Protein AF-A0A0B5FLH5-F1 (afdb_monomer)

Foldseek 3Di:
DDDDDPCPPDDDDAWDWDDDPVWIWIWGPPDPDIDIDTADPVRVVVVVVPDPPCPPDPQWPDWDDPPFKIKTKGWQWFDPAWAWAFEPPDPGTDTATARAHTKIKIWIWGADPQAIQTPWIFMWHFDDGTDDQPTWTFFDFDACTDQGTRDLPPDSDGDNDPDPVRVVCCSVGVDHHYHPDQQGFPVRDGSVVVCVVVVNYDDVVRTHTHPDDSPDDDPPPPD

Secondary structure (DSSP, 8-state):
--PPP--TTS----EEEEE-SS-EEEEE-SSSS-EEEE--HHHHHHHTTS-----PPTTEEEEEE-SS-EEEEEEEPPPSS-EEEEE-SSSSPEEEEE---EEEEEEEEEEETTEEEEEEEEEEEESSSS--TTSPEE---STTEETTEE--TT--PEE--SSHHHHHHIIIIISPB-SS--EETTTTEEHHHHHHHHTT---GGGSPEE---TTSPP-----

Radius of gyration: 23.83 Å; Cα contacts (8 Å, |Δi|>4): 401; chains: 1; bounding box: 65×51×63 Å

Nearest PDB structures (foldseek):
  6wxe-assembly1_1  TM=3.965E-01  e=4.551E-01  Simian rotavirus A strain RRV
  4r99-assembly1_D  TM=3.431E-01  e=5.996E+00  Metabacillus fastidiosus
  4r99-assembly1_B  TM=2.912E-01  e=5.683E+00  Metabacillus fastidiosus
  4r99-assembly1_A  TM=2.915E-01  e=8.277E+00  Metabacillus fastidiosus
  2jmm-assembly1_A  TM=2.372E-01  e=6.327E+00  Escherichia coli

Sequence (223 aa):
MQTQPESSLYQRHLYSIDIYDEDTVLTDYTEEAHKRYLVEKDQLMKFFRSNICFKPEKGLIQVETDGIKSIYIYDLAPQTRTIMVLARNAKEPQAFEVEVPGLIVKASISESNQGFTVHSLNLACYAGRKWTDKKPLYELALPNISDTSLCLGSGASDIEARTAREAIEFAIFETPFNTHNNICGKANLSFQAFHQKHQGRFPFSQLNRVDWNPLEKEARDFY

Structure (mmCIF, N/CA/C/O backbone):
data_AF-A0A0B5FLH5-F1
#
_entry.id   AF-A0A0B5FLH5-F1
#
loop_
_atom_site.group_PDB
_atom_site.id
_atom_site.type_symbol
_atom_site.label_atom_id
_atom_site.label_alt_id
_atom_site.label_comp_id
_atom_site.label_asym_id
_atom_site.label_entity_id
_atom_site.label_seq_id
_atom_site.pdbx_PDB_ins_code
_atom_site.Cartn_x
_atom_site.Cartn_y
_atom_site.Cartn_z
_atom_site.occupancy
_atom_site.B_iso_or_equiv
_atom_site.auth_seq_id
_atom_site.auth_comp_id
_atom_site.auth_asym_id
_atom_site.auth_atom_id
_atom_site.pdbx_PDB_model_num
ATOM 1 N N . MET A 1 1 ? 47.725 -26.935 -26.476 1.00 39.09 1 MET A N 1
ATOM 2 C CA . MET A 1 1 ? 46.515 -26.736 -25.651 1.00 39.09 1 MET A CA 1
ATOM 3 C C . MET A 1 1 ? 46.764 -25.534 -24.763 1.00 39.09 1 MET A C 1
ATOM 5 O O . MET A 1 1 ? 47.531 -25.644 -23.819 1.00 39.09 1 MET A O 1
ATOM 9 N N . GLN A 1 2 ? 46.228 -24.374 -25.135 1.00 36.16 2 GLN A N 1
ATOM 10 C CA . GLN A 1 2 ? 46.260 -23.182 -24.292 1.00 36.16 2 GLN A CA 1
ATOM 11 C C . GLN A 1 2 ? 44.963 -23.162 -23.489 1.00 36.16 2 GLN A C 1
ATOM 13 O O . GLN A 1 2 ? 43.877 -23.067 -24.053 1.00 36.16 2 GLN A O 1
ATOM 18 N N . THR A 1 3 ? 45.087 -23.326 -22.178 1.00 42.31 3 THR A N 1
ATOM 19 C CA . THR A 1 3 ? 44.025 -23.047 -21.214 1.00 42.31 3 THR A CA 1
ATOM 20 C C . THR A 1 3 ? 43.669 -21.567 -21.309 1.00 42.31 3 THR A C 1
ATOM 22 O O . THR A 1 3 ? 44.522 -20.715 -21.055 1.00 42.31 3 THR A O 1
ATOM 25 N N . GLN A 1 4 ? 42.433 -21.264 -21.712 1.00 37.66 4 GLN A N 1
ATOM 26 C CA . GLN A 1 4 ? 41.893 -19.911 -21.623 1.00 37.66 4 GLN A CA 1
ATOM 27 C C . GLN A 1 4 ? 41.884 -19.473 -20.152 1.00 37.66 4 GLN A C 1
ATOM 29 O O . GLN A 1 4 ? 41.476 -20.263 -19.297 1.00 37.66 4 GLN A O 1
ATOM 34 N N . PRO A 1 5 ? 42.317 -18.246 -19.832 1.00 42.59 5 PRO A N 1
ATOM 35 C CA . PRO A 1 5 ? 42.119 -17.712 -18.499 1.00 42.59 5 PRO A CA 1
ATOM 36 C C . PRO A 1 5 ? 40.629 -17.399 -18.318 1.00 42.59 5 PRO A C 1
ATOM 38 O O . PRO A 1 5 ? 40.048 -16.636 -19.091 1.00 42.59 5 PRO A O 1
ATOM 41 N N . GLU A 1 6 ? 40.012 -17.974 -17.287 1.00 54.31 6 GLU A N 1
ATOM 42 C CA . GLU A 1 6 ? 38.753 -17.473 -16.737 1.00 54.31 6 GLU A CA 1
ATOM 43 C C . GLU A 1 6 ? 38.985 -16.035 -16.249 1.00 54.31 6 GLU A C 1
ATOM 45 O O . GLU A 1 6 ? 39.555 -15.813 -15.182 1.00 54.31 6 GLU A O 1
ATOM 50 N N . SER A 1 7 ? 38.591 -15.034 -17.041 1.00 47.00 7 SER A N 1
ATOM 51 C CA . SER A 1 7 ? 38.605 -13.633 -16.615 1.00 47.00 7 SER A CA 1
ATOM 52 C C . SER A 1 7 ? 37.182 -13.083 -16.545 1.00 47.00 7 SER A C 1
ATOM 54 O O . SER A 1 7 ? 36.687 -12.370 -17.412 1.00 47.00 7 SER A O 1
ATOM 56 N N . SER A 1 8 ? 36.521 -13.355 -15.424 1.00 46.62 8 SER A N 1
ATOM 57 C CA . SER A 1 8 ? 35.299 -12.668 -14.983 1.00 46.62 8 SER A CA 1
ATOM 58 C C . SER A 1 8 ? 35.536 -11.193 -14.580 1.00 46.62 8 SER A C 1
ATOM 60 O O . SER A 1 8 ? 34.746 -10.619 -13.837 1.00 46.62 8 SER A O 1
ATOM 62 N N . LEU A 1 9 ? 36.620 -10.567 -15.063 1.00 48.78 9 LEU A N 1
ATOM 63 C CA . LEU A 1 9 ? 37.095 -9.232 -14.669 1.00 48.78 9 LEU A CA 1
ATOM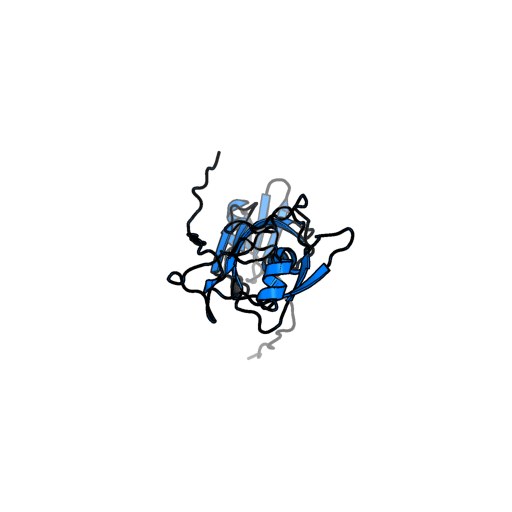 64 C C . LEU A 1 9 ? 37.050 -8.184 -15.796 1.00 48.78 9 LEU A C 1
ATOM 66 O O . LEU A 1 9 ? 37.402 -7.033 -15.553 1.00 48.78 9 LEU A O 1
ATOM 70 N N . TYR A 1 10 ? 36.604 -8.536 -17.006 1.00 57.88 10 TYR A N 1
ATOM 71 C CA . TYR A 1 10 ? 36.456 -7.577 -18.107 1.00 57.88 10 TYR A CA 1
ATOM 72 C C . TYR A 1 10 ? 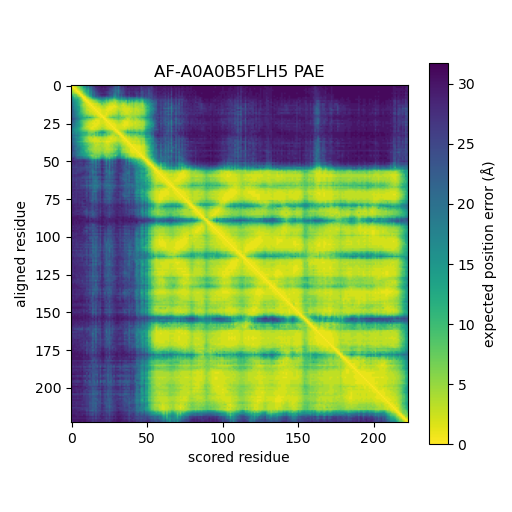34.991 -7.416 -18.511 1.00 57.88 10 TYR A C 1
ATOM 74 O O . TYR A 1 10 ? 34.299 -8.390 -18.810 1.00 57.88 10 TYR A O 1
ATOM 82 N N . GLN A 1 11 ? 34.525 -6.167 -18.547 1.00 52.50 11 GLN A N 1
ATOM 83 C CA . GLN A 1 11 ? 33.214 -5.820 -19.083 1.00 52.50 11 GLN A CA 1
ATOM 84 C C . GLN A 1 11 ? 33.204 -6.119 -20.586 1.00 52.50 11 GLN A C 1
ATOM 86 O O . GLN A 1 11 ? 33.910 -5.480 -21.365 1.00 52.50 11 GLN A O 1
ATOM 91 N N . ARG A 1 12 ? 32.419 -7.118 -20.997 1.00 63.00 12 ARG A N 1
ATOM 92 C CA . ARG A 1 12 ? 32.207 -7.427 -22.412 1.00 63.00 12 ARG A CA 1
ATOM 93 C C . ARG A 1 12 ? 31.124 -6.511 -22.970 1.00 63.00 12 ARG A C 1
ATOM 95 O O . ARG A 1 12 ? 29.997 -6.518 -22.481 1.00 63.00 12 ARG A O 1
ATOM 102 N N . HIS A 1 13 ? 31.470 -5.731 -23.989 1.00 71.38 13 HIS A N 1
ATOM 103 C CA . HIS A 1 13 ? 30.494 -5.010 -24.799 1.00 71.38 13 HIS A CA 1
ATOM 104 C C . HIS A 1 13 ? 29.780 -6.044 -25.672 1.00 71.38 13 HIS A C 1
ATOM 106 O O . HIS A 1 13 ? 30.420 -6.684 -26.498 1.00 71.38 13 HIS A O 1
ATOM 112 N N . LEU A 1 14 ? 28.487 -6.264 -25.427 1.00 77.38 14 LEU A N 1
ATOM 113 C CA . LEU A 1 14 ? 27.709 -7.284 -26.138 1.00 77.38 14 LEU A CA 1
ATOM 114 C C . LEU A 1 14 ? 26.905 -6.686 -27.293 1.00 77.38 14 LEU A C 1
ATOM 116 O O . LEU A 1 14 ? 26.872 -7.271 -28.368 1.00 77.38 14 LEU A O 1
ATOM 120 N N . TYR A 1 15 ? 26.316 -5.504 -27.092 1.00 77.00 15 TYR A N 1
ATOM 121 C CA . TYR A 1 15 ? 25.501 -4.828 -28.099 1.00 77.00 15 TYR A CA 1
ATOM 122 C C . TYR A 1 15 ? 25.661 -3.309 -28.018 1.00 77.00 15 TYR A C 1
ATOM 124 O O . TYR A 1 15 ? 25.748 -2.783 -26.906 1.00 77.00 15 TYR A O 1
ATOM 132 N N . SER A 1 16 ? 25.610 -2.618 -29.160 1.00 80.50 16 SER A N 1
ATOM 133 C CA . SER A 1 16 ? 25.404 -1.163 -29.230 1.00 80.50 16 SER A CA 1
ATOM 134 C C . SER A 1 16 ? 24.105 -0.849 -29.957 1.00 80.50 16 SER A C 1
ATOM 136 O O . SER A 1 16 ? 23.680 -1.588 -30.846 1.00 80.50 16 SER A O 1
ATOM 138 N N . ILE A 1 17 ? 23.478 0.257 -29.569 1.00 79.81 17 ILE A N 1
ATOM 139 C CA . ILE A 1 17 ? 22.323 0.817 -30.262 1.00 79.81 17 ILE A CA 1
ATOM 140 C C . ILE A 1 17 ? 22.723 2.220 -30.697 1.00 79.81 17 ILE A C 1
ATOM 142 O O . ILE A 1 17 ? 22.897 3.101 -29.855 1.00 79.81 17 ILE A O 1
ATOM 146 N N . ASP A 1 18 ? 22.876 2.405 -32.002 1.00 79.19 18 ASP A N 1
ATOM 147 C CA . ASP A 1 18 ? 23.177 3.696 -32.607 1.00 79.19 18 ASP A CA 1
ATOM 148 C C . ASP A 1 18 ? 21.870 4.290 -33.145 1.00 79.19 18 ASP A C 1
ATOM 150 O O . ASP A 1 18 ? 21.159 3.642 -33.918 1.00 79.19 18 ASP A O 1
ATOM 154 N N . ILE A 1 19 ? 21.534 5.508 -32.716 1.00 75.88 19 ILE A N 1
ATOM 155 C CA . ILE A 1 19 ? 20.325 6.222 -33.143 1.00 75.88 19 ILE A CA 1
ATOM 156 C C . ILE A 1 19 ? 20.758 7.364 -34.060 1.00 75.88 19 ILE A C 1
ATOM 158 O O . ILE A 1 19 ? 21.469 8.272 -33.629 1.00 75.88 19 ILE A O 1
ATOM 162 N N . TYR A 1 20 ? 20.333 7.299 -35.315 1.00 79.12 20 TYR A N 1
ATOM 163 C CA . TYR A 1 20 ? 20.494 8.345 -36.319 1.00 79.12 20 TYR A CA 1
ATOM 164 C C . TYR A 1 20 ? 19.146 9.033 -36.556 1.00 79.12 20 TYR A C 1
ATOM 166 O O . TYR A 1 20 ? 18.109 8.544 -36.108 1.00 79.12 20 TYR A O 1
ATOM 174 N N . ASP A 1 21 ? 19.152 10.157 -37.273 1.00 69.81 21 ASP A N 1
ATOM 175 C CA . ASP A 1 21 ? 17.939 10.955 -37.497 1.00 69.81 21 ASP A CA 1
ATOM 176 C C . ASP A 1 21 ? 16.801 10.160 -38.168 1.00 69.81 21 ASP A C 1
ATOM 178 O O . ASP A 1 21 ? 15.630 10.414 -37.887 1.00 69.81 21 ASP A O 1
ATOM 182 N N . GLU A 1 22 ? 17.132 9.176 -39.012 1.00 76.12 22 GLU A N 1
ATOM 183 C CA . GLU A 1 22 ? 16.153 8.386 -39.775 1.00 76.12 22 GLU A CA 1
ATOM 184 C C . GLU A 1 22 ? 16.119 6.896 -39.390 1.00 76.12 22 GLU A C 1
ATOM 186 O O . GLU A 1 22 ? 15.134 6.219 -39.671 1.00 76.12 22 GLU A O 1
ATOM 191 N N . ASP A 1 23 ? 17.141 6.393 -38.689 1.00 76.88 23 ASP A N 1
ATOM 192 C CA . ASP A 1 23 ? 17.366 4.958 -38.497 1.00 76.88 23 ASP A CA 1
ATOM 193 C C . ASP A 1 23 ? 17.844 4.617 -37.080 1.00 76.88 23 ASP A C 1
ATOM 195 O O . ASP A 1 23 ? 18.590 5.363 -36.446 1.00 76.88 23 ASP A O 1
ATOM 199 N N . THR A 1 24 ? 17.479 3.429 -36.593 1.00 77.75 24 THR A N 1
ATOM 200 C CA . THR A 1 24 ? 18.076 2.829 -35.390 1.00 77.75 24 THR A CA 1
ATOM 201 C C . THR A 1 24 ? 18.795 1.540 -35.760 1.00 77.75 24 THR A C 1
ATOM 203 O O . THR A 1 24 ? 18.205 0.635 -36.351 1.00 77.75 24 THR A O 1
ATOM 206 N N . VAL A 1 25 ? 20.074 1.440 -35.401 1.00 80.25 25 VAL A N 1
ATOM 207 C CA . VAL A 1 25 ? 20.927 0.299 -35.745 1.00 80.25 25 VAL A CA 1
ATOM 208 C C . VAL A 1 25 ? 21.355 -0.435 -34.479 1.00 80.25 25 VAL A C 1
ATOM 210 O O . VAL A 1 25 ? 21.991 0.147 -33.604 1.00 80.25 25 VAL A O 1
ATOM 213 N N . LEU A 1 26 ? 21.042 -1.730 -34.396 1.00 79.38 26 LEU A N 1
ATOM 214 C CA . LEU A 1 26 ? 21.556 -2.630 -33.361 1.00 79.38 26 LEU A CA 1
ATOM 215 C C . LEU A 1 26 ? 22.801 -3.341 -33.896 1.00 79.38 26 LEU A C 1
ATOM 217 O O . LEU A 1 26 ? 22.727 -4.036 -34.912 1.00 79.38 26 LEU A O 1
ATOM 221 N N . THR A 1 27 ? 23.927 -3.201 -33.203 1.00 81.50 27 THR A N 1
ATOM 222 C CA . THR A 1 27 ? 25.162 -3.931 -33.513 1.00 81.50 27 THR A CA 1
ATOM 223 C C . THR A 1 27 ? 25.395 -5.020 -32.470 1.00 81.50 27 THR A C 1
ATOM 225 O O . THR A 1 27 ? 25.358 -4.742 -31.275 1.00 81.50 27 THR A O 1
ATOM 228 N N . ASP A 1 28 ? 25.639 -6.250 -32.917 1.00 79.56 28 ASP A N 1
ATOM 229 C CA . ASP A 1 28 ? 25.947 -7.419 -32.086 1.00 79.56 28 ASP A CA 1
ATOM 2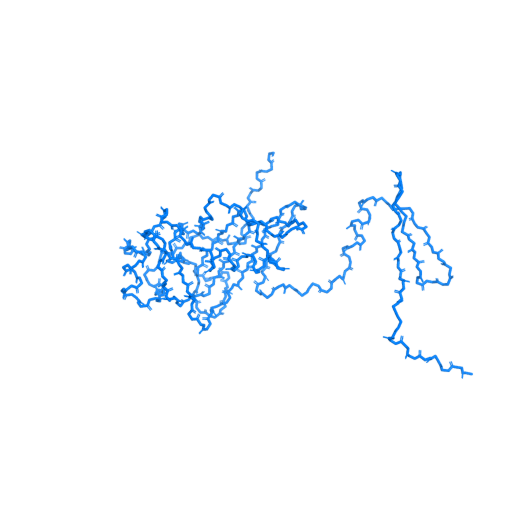30 C C . ASP A 1 28 ? 27.454 -7.723 -32.124 1.00 79.56 28 ASP A C 1
ATOM 232 O O . ASP A 1 28 ? 28.024 -7.960 -33.194 1.00 79.56 28 ASP A O 1
ATOM 236 N N . TYR A 1 29 ? 28.087 -7.708 -30.947 1.00 81.06 29 TYR A N 1
ATOM 237 C CA . TYR A 1 29 ? 29.521 -7.935 -30.735 1.00 81.06 29 TYR A CA 1
ATOM 238 C C . TYR A 1 29 ? 29.839 -9.325 -30.164 1.00 81.06 29 TYR A C 1
ATOM 240 O O . TYR A 1 29 ? 30.978 -9.587 -29.774 1.00 81.06 29 TYR A O 1
ATOM 248 N N . THR A 1 30 ? 28.851 -10.217 -30.065 1.00 75.12 30 THR A N 1
ATOM 249 C CA . THR A 1 30 ? 29.027 -11.545 -29.456 1.00 75.12 30 THR A CA 1
ATOM 250 C C . THR A 1 30 ? 29.817 -12.524 -30.333 1.00 75.12 30 THR A C 1
ATOM 252 O O . THR A 1 30 ? 30.408 -13.467 -29.804 1.00 75.12 30 THR A O 1
ATOM 255 N N . GLU A 1 31 ? 29.893 -12.274 -31.644 1.00 75.00 31 GLU A N 1
ATOM 256 C CA . GLU A 1 31 ? 30.682 -13.034 -32.623 1.00 75.00 31 GLU A CA 1
ATOM 257 C C . GLU A 1 31 ? 31.901 -12.228 -33.132 1.00 75.00 31 GLU A C 1
ATOM 259 O O . GLU A 1 31 ? 31.909 -10.996 -33.089 1.00 75.00 31 GLU A O 1
ATOM 264 N N . GLU A 1 32 ? 32.935 -12.912 -33.652 1.00 63.94 32 GLU A N 1
ATOM 265 C CA . GLU A 1 32 ? 34.157 -12.274 -34.196 1.00 63.94 32 GLU A CA 1
ATOM 266 C C . GLU A 1 32 ? 33.874 -11.336 -35.385 1.00 63.94 32 GLU A C 1
ATOM 268 O O . GLU A 1 32 ? 34.611 -10.377 -35.610 1.00 63.94 32 GLU A O 1
ATOM 273 N N . ALA A 1 33 ? 32.791 -11.589 -36.126 1.00 66.31 33 ALA A N 1
ATOM 274 C CA . ALA A 1 33 ? 32.286 -10.711 -37.171 1.00 66.31 33 ALA A CA 1
ATOM 275 C C . ALA A 1 33 ? 31.012 -10.014 -36.680 1.00 66.31 33 ALA A C 1
ATOM 277 O O . ALA A 1 33 ? 29.967 -10.645 -36.520 1.00 66.31 33 ALA A O 1
ATOM 278 N N . HIS A 1 34 ? 31.101 -8.706 -36.445 1.00 78.25 34 HIS A N 1
ATOM 279 C CA . HIS A 1 34 ? 29.980 -7.925 -35.928 1.00 78.25 34 HIS A CA 1
ATOM 280 C C . HIS A 1 34 ? 28.825 -7.877 -36.930 1.00 78.25 34 HIS A C 1
ATOM 282 O O . HIS A 1 34 ? 29.021 -7.576 -38.112 1.00 78.25 34 HIS A O 1
ATOM 288 N N . LYS A 1 35 ? 27.607 -8.137 -36.450 1.00 78.44 35 LYS A N 1
ATOM 289 C CA . LYS A 1 35 ? 26.380 -8.066 -37.257 1.00 78.44 35 LYS A CA 1
ATOM 290 C C . LYS A 1 35 ? 25.650 -6.767 -36.947 1.00 78.44 35 LYS A C 1
ATOM 292 O O . LYS A 1 35 ? 25.549 -6.386 -35.785 1.00 78.44 35 LYS A O 1
ATOM 297 N N . ARG A 1 36 ? 25.143 -6.091 -37.981 1.00 79.31 36 ARG A N 1
ATOM 298 C CA . ARG A 1 36 ? 24.348 -4.862 -37.846 1.00 79.31 36 ARG A CA 1
ATOM 299 C C . ARG A 1 36 ? 22.945 -5.109 -38.375 1.00 79.31 36 ARG A C 1
ATOM 301 O O . ARG A 1 36 ? 22.787 -5.612 -39.486 1.00 79.31 36 ARG A O 1
ATOM 308 N N . TYR A 1 37 ? 21.953 -4.740 -37.581 1.00 79.56 37 TYR A N 1
ATOM 309 C CA . TYR A 1 37 ? 20.541 -4.868 -37.907 1.00 79.56 37 TYR A CA 1
ATOM 310 C C . TYR A 1 37 ? 19.919 -3.477 -37.928 1.00 79.56 37 TYR A C 1
ATOM 312 O O . TYR A 1 37 ? 20.120 -2.707 -36.990 1.00 79.56 37 TYR A O 1
ATOM 320 N N . LEU A 1 38 ? 19.162 -3.162 -38.979 1.00 80.62 38 LEU A N 1
ATOM 321 C CA . LEU A 1 38 ? 18.247 -2.027 -38.949 1.00 80.62 38 LEU A CA 1
ATOM 322 C C . LEU A 1 38 ? 17.016 -2.454 -38.152 1.00 80.62 38 LEU A C 1
ATOM 324 O O . LEU A 1 38 ? 16.425 -3.494 -38.449 1.00 80.62 38 LEU A O 1
ATOM 328 N N . VAL A 1 39 ? 16.677 -1.699 -37.114 1.00 75.56 39 VAL A N 1
ATOM 329 C CA . VAL A 1 39 ? 15.646 -2.083 -36.152 1.00 75.56 39 VAL A CA 1
ATOM 330 C C . VAL A 1 39 ? 14.608 -0.980 -36.072 1.00 75.56 39 VAL A C 1
ATOM 332 O O . VAL A 1 39 ? 14.923 0.169 -35.773 1.00 75.56 39 VAL A O 1
ATOM 335 N N . GLU A 1 40 ? 13.346 -1.333 -36.299 1.00 76.00 40 GLU A N 1
ATOM 336 C CA . GLU A 1 40 ? 12.245 -0.404 -36.060 1.00 76.00 40 GLU A CA 1
ATOM 337 C C . GLU A 1 40 ? 12.070 -0.154 -34.556 1.00 76.00 40 GLU A C 1
ATOM 339 O O . GLU A 1 40 ? 12.310 -1.035 -33.723 1.00 76.00 40 GLU A O 1
ATOM 344 N N . LYS A 1 41 ? 11.559 1.025 -34.190 1.00 63.94 41 LYS A N 1
ATOM 345 C CA . LYS A 1 41 ? 11.289 1.403 -32.791 1.00 63.94 41 LYS A CA 1
ATOM 346 C C . LYS A 1 41 ? 10.531 0.313 -32.018 1.00 63.94 41 LYS A C 1
ATOM 348 O O . LYS A 1 41 ? 10.905 -0.032 -30.897 1.00 63.94 41 LYS A O 1
ATOM 353 N N . ASP A 1 42 ? 9.514 -0.287 -32.631 1.00 61.03 42 ASP A N 1
ATOM 354 C CA . ASP A 1 42 ? 8.691 -1.328 -32.004 1.00 61.03 42 ASP A CA 1
ATOM 355 C C . ASP A 1 42 ? 9.443 -2.648 -31.786 1.00 61.03 42 ASP A C 1
ATOM 357 O O . ASP A 1 42 ? 9.135 -3.402 -30.860 1.00 61.03 42 ASP A O 1
ATOM 361 N N . GLN A 1 43 ? 10.439 -2.943 -32.620 1.00 64.88 43 GLN A N 1
ATOM 362 C CA . GLN A 1 43 ? 11.297 -4.118 -32.485 1.00 64.88 43 GLN A CA 1
ATOM 363 C C . GLN A 1 43 ? 12.350 -3.910 -31.391 1.00 64.88 43 GLN A C 1
ATOM 365 O O . GLN A 1 43 ? 12.587 -4.822 -30.598 1.00 64.88 43 GLN A O 1
ATOM 370 N N . LEU A 1 44 ? 12.896 -2.697 -31.266 1.00 66.69 44 LEU A N 1
ATOM 371 C CA . LEU A 1 44 ? 13.791 -2.328 -30.168 1.00 66.69 44 LEU A CA 1
ATOM 372 C C . LEU A 1 44 ? 13.075 -2.438 -28.813 1.00 66.69 44 LEU A C 1
ATOM 374 O O . LEU A 1 44 ? 13.582 -3.049 -27.872 1.00 66.69 44 LEU A O 1
ATOM 378 N N . MET A 1 45 ? 11.840 -1.935 -28.743 1.00 60.81 45 MET A N 1
ATOM 379 C CA . MET A 1 45 ? 10.991 -2.057 -27.555 1.00 60.81 45 MET A CA 1
ATOM 380 C C . MET A 1 45 ? 10.647 -3.511 -27.211 1.00 60.81 45 MET A C 1
ATOM 382 O O . MET A 1 45 ? 10.355 -3.804 -26.053 1.00 60.81 45 MET A O 1
ATOM 386 N N . LYS A 1 46 ? 10.680 -4.433 -28.184 1.00 58.69 46 LYS A N 1
ATOM 387 C CA . LYS A 1 46 ? 10.548 -5.882 -27.953 1.00 58.69 46 LYS A CA 1
ATOM 388 C C . LYS A 1 46 ? 11.863 -6.523 -27.495 1.00 58.69 46 LYS A C 1
ATOM 390 O O . LYS A 1 46 ? 11.808 -7.442 -26.685 1.00 58.69 46 LYS A O 1
ATOM 395 N N . PHE A 1 47 ? 13.021 -6.036 -27.944 1.00 56.12 47 PHE A N 1
ATOM 396 C CA . PHE A 1 47 ? 14.344 -6.543 -27.548 1.00 56.12 47 PHE A CA 1
ATOM 397 C C . PHE A 1 47 ? 14.630 -6.338 -26.051 1.00 56.12 47 PHE A C 1
ATOM 399 O O . PHE A 1 47 ? 15.043 -7.267 -25.362 1.00 56.12 47 PHE A O 1
ATOM 406 N N . PHE A 1 48 ? 14.292 -5.172 -25.494 1.00 53.94 48 PHE A N 1
ATOM 407 C CA . PHE A 1 48 ? 14.406 -4.924 -24.047 1.00 53.94 48 PHE A CA 1
ATOM 408 C C . PHE A 1 48 ? 13.438 -5.752 -23.180 1.00 53.94 48 PHE A C 1
ATOM 410 O O . PHE A 1 48 ? 13.519 -5.709 -21.953 1.00 53.94 48 PHE A O 1
ATOM 417 N N . ARG A 1 49 ? 12.525 -6.526 -23.783 1.00 49.53 49 ARG A N 1
ATOM 418 C CA . ARG A 1 49 ? 11.556 -7.357 -23.052 1.00 49.53 49 ARG A CA 1
ATOM 419 C C . ARG A 1 49 ? 12.055 -8.776 -22.735 1.00 49.53 49 ARG A C 1
ATOM 421 O O . ARG A 1 49 ? 11.294 -9.528 -22.131 1.00 49.53 49 ARG A O 1
ATOM 428 N N . SER A 1 50 ? 13.290 -9.174 -23.073 1.00 37.12 50 SER A N 1
ATOM 429 C CA . SER A 1 50 ? 13.797 -10.533 -22.781 1.00 37.12 50 SER A CA 1
ATOM 430 C C . SER A 1 50 ? 14.725 -10.627 -21.553 1.00 37.12 50 SER A C 1
ATOM 432 O O . SER A 1 50 ? 15.863 -10.168 -21.583 1.00 37.12 50 SER A O 1
ATOM 434 N N . ASN A 1 51 ? 14.225 -11.298 -20.503 1.00 36.50 51 ASN A N 1
ATOM 435 C CA . ASN A 1 51 ? 14.901 -11.859 -19.316 1.00 36.50 51 ASN A CA 1
ATOM 436 C C . ASN A 1 51 ? 15.835 -10.950 -18.495 1.00 36.50 51 ASN A C 1
ATOM 438 O O . ASN A 1 51 ? 16.917 -11.351 -18.064 1.00 36.50 51 ASN A O 1
ATOM 442 N N . ILE A 1 52 ? 15.329 -9.779 -18.117 1.00 37.84 52 ILE A N 1
ATOM 443 C CA . ILE A 1 52 ? 15.655 -9.215 -16.803 1.00 37.84 52 ILE A CA 1
ATOM 444 C C . ILE A 1 52 ? 15.084 -10.192 -15.770 1.00 37.84 52 ILE A C 1
ATOM 446 O O . ILE A 1 52 ? 13.905 -10.541 -15.834 1.00 37.84 52 ILE A O 1
ATOM 450 N N . CYS A 1 53 ? 15.907 -10.670 -14.836 1.00 32.31 53 CYS A N 1
ATOM 451 C CA . CYS A 1 53 ? 15.427 -11.463 -13.709 1.00 32.31 53 CYS A CA 1
ATOM 452 C C . CYS A 1 53 ? 14.576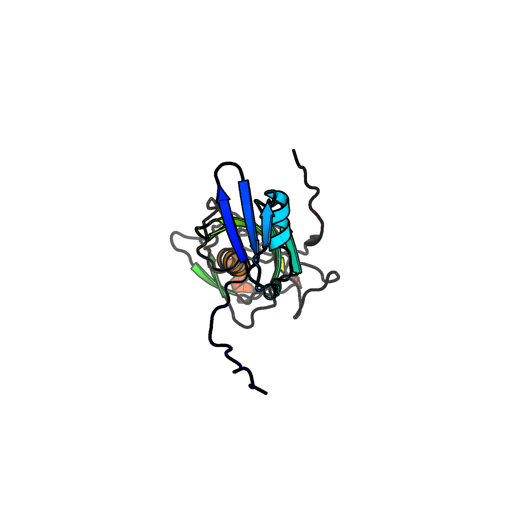 -10.531 -12.835 1.00 32.31 53 CYS A C 1
ATOM 454 O O . CYS A 1 53 ? 15.088 -9.870 -11.932 1.00 32.31 53 CYS A O 1
ATOM 456 N N . PHE A 1 54 ? 13.292 -10.409 -13.179 1.00 41.81 54 PHE A N 1
ATOM 457 C CA . PHE A 1 54 ? 12.293 -9.674 -12.426 1.00 41.81 54 PHE A CA 1
ATOM 458 C C . PHE A 1 54 ? 12.201 -10.393 -11.085 1.00 41.81 54 PHE A C 1
ATOM 460 O O . PHE A 1 54 ? 11.538 -11.419 -10.958 1.00 41.81 54 PHE A O 1
ATOM 467 N N . LYS A 1 55 ? 12.952 -9.926 -10.088 1.00 47.56 55 LYS A N 1
ATOM 468 C CA . LYS A 1 55 ? 12.594 -10.212 -8.708 1.00 47.56 55 LYS A CA 1
ATOM 469 C C . LYS A 1 55 ? 11.410 -9.294 -8.461 1.00 47.56 55 LYS A C 1
ATOM 471 O O . LYS A 1 55 ? 11.656 -8.099 -8.301 1.00 47.56 55 LYS A O 1
ATOM 476 N N . PRO A 1 56 ? 10.157 -9.791 -8.518 1.00 65.81 56 PRO A N 1
ATOM 477 C CA . PRO A 1 56 ? 9.031 -8.942 -8.188 1.00 65.81 56 PRO A CA 1
ATOM 478 C C . PRO A 1 56 ? 9.324 -8.330 -6.823 1.00 65.81 56 PRO A C 1
ATOM 480 O O . PRO A 1 56 ? 9.799 -9.029 -5.916 1.00 65.81 56 PRO A O 1
ATOM 483 N N . GLU A 1 57 ? 9.122 -7.019 -6.711 1.00 79.25 57 GLU A N 1
ATOM 484 C CA . GLU A 1 57 ? 9.255 -6.330 -5.436 1.00 79.25 57 GLU A CA 1
ATOM 485 C C . GLU A 1 57 ? 8.496 -7.124 -4.371 1.00 79.25 57 GLU A C 1
ATOM 487 O O . GLU A 1 57 ? 7.448 -7.719 -4.639 1.00 79.25 57 GLU A O 1
ATOM 492 N N . LYS A 1 58 ? 9.050 -7.205 -3.160 1.00 83.88 58 LYS A N 1
ATOM 493 C CA . LYS A 1 58 ? 8.448 -8.014 -2.099 1.00 83.88 58 LYS A CA 1
ATOM 494 C C . LYS A 1 58 ? 6.969 -7.638 -1.960 1.00 83.88 58 LYS A C 1
ATOM 496 O O . LYS A 1 58 ? 6.638 -6.461 -1.873 1.00 83.88 58 LYS A O 1
ATOM 501 N N . GLY A 1 59 ? 6.091 -8.635 -1.919 1.00 87.25 59 GLY A N 1
ATOM 502 C CA . GLY A 1 59 ? 4.652 -8.411 -1.771 1.00 87.25 59 GLY A CA 1
ATOM 503 C C . GLY A 1 59 ? 3.931 -7.931 -3.033 1.00 87.25 59 GLY A C 1
ATOM 504 O O . GLY A 1 59 ? 2.716 -7.814 -2.980 1.00 87.25 59 GLY A O 1
ATOM 505 N N . LEU A 1 60 ? 4.609 -7.689 -4.161 1.00 90.12 60 LEU A N 1
ATOM 506 C CA . LEU A 1 60 ? 3.938 -7.384 -5.425 1.00 90.12 60 LEU A CA 1
ATOM 507 C C . LEU A 1 60 ? 3.085 -8.585 -5.858 1.00 90.12 60 LEU A C 1
ATOM 509 O O . LEU A 1 60 ? 3.598 -9.692 -6.031 1.00 90.12 60 LEU A O 1
ATOM 513 N N . ILE A 1 61 ? 1.784 -8.356 -6.022 1.00 89.00 61 ILE A N 1
ATOM 514 C CA . ILE A 1 61 ? 0.815 -9.342 -6.510 1.00 89.00 61 ILE A CA 1
ATOM 515 C C . ILE A 1 61 ? 0.677 -9.223 -8.027 1.00 89.00 61 ILE A C 1
ATOM 517 O O . ILE A 1 61 ? 0.755 -10.223 -8.737 1.00 89.00 61 ILE A O 1
ATOM 521 N N . GLN A 1 62 ? 0.460 -8.003 -8.518 1.00 87.19 62 GLN A N 1
ATOM 522 C CA . GLN A 1 62 ? 0.174 -7.730 -9.923 1.00 87.19 62 GLN A CA 1
ATOM 523 C C . GLN A 1 62 ? 0.623 -6.317 -10.283 1.00 87.19 62 GLN A C 1
ATOM 525 O O . GLN A 1 62 ? 0.548 -5.403 -9.463 1.00 87.19 62 GLN A O 1
ATOM 530 N N . VAL A 1 63 ? 1.068 -6.150 -11.525 1.00 86.81 63 VAL A N 1
ATOM 531 C CA . VAL A 1 63 ? 1.287 -4.845 -12.144 1.00 86.81 63 VAL A CA 1
ATOM 532 C C . VAL A 1 63 ? 0.608 -4.831 -13.509 1.00 86.81 63 VAL A C 1
ATOM 534 O O . VAL A 1 63 ? 0.738 -5.778 -14.286 1.00 86.81 63 VAL A O 1
ATOM 537 N N . GLU A 1 64 ? -0.128 -3.767 -13.796 1.00 84.25 64 GLU A N 1
ATOM 538 C CA . GLU A 1 64 ? -0.644 -3.461 -15.127 1.00 84.25 64 GLU A CA 1
ATOM 539 C C . GLU A 1 64 ? -0.062 -2.132 -15.587 1.00 84.25 64 GLU A C 1
ATOM 541 O O . GLU A 1 64 ? 0.049 -1.215 -14.788 1.00 84.25 64 GLU A O 1
ATOM 546 N N . THR A 1 65 ? 0.291 -1.997 -16.861 1.00 81.44 65 THR A N 1
ATOM 547 C CA . THR A 1 65 ? 0.810 -0.735 -17.402 1.00 81.44 65 THR A CA 1
ATOM 548 C C . THR A 1 65 ? 0.251 -0.477 -18.794 1.00 81.44 65 THR A C 1
ATOM 550 O O . THR A 1 65 ? 0.019 -1.422 -19.555 1.00 81.44 65 THR A O 1
ATOM 553 N N . ASP A 1 66 ? 0.016 0.792 -19.116 1.00 76.06 66 ASP A N 1
ATOM 554 C CA . ASP A 1 66 ? -0.287 1.267 -20.472 1.00 76.06 66 ASP A CA 1
ATOM 555 C C . ASP A 1 66 ? 0.922 1.952 -21.144 1.00 76.06 66 ASP A C 1
ATOM 557 O O . ASP A 1 66 ? 0.831 2.384 -22.291 1.00 76.06 66 ASP A O 1
ATOM 561 N N . GLY A 1 67 ? 2.070 2.006 -20.454 1.00 68.81 67 GLY A N 1
ATOM 562 C CA . GLY A 1 67 ? 3.291 2.684 -20.897 1.00 68.81 67 GLY A CA 1
ATOM 563 C C . GLY A 1 67 ? 3.443 4.127 -20.400 1.00 68.81 67 GLY A C 1
ATOM 564 O O . GLY A 1 67 ? 4.531 4.680 -20.530 1.00 68.81 67 GLY A O 1
ATOM 565 N N . ILE A 1 68 ? 2.402 4.720 -19.809 1.00 72.75 68 ILE A N 1
ATOM 566 C CA . ILE A 1 68 ? 2.420 6.061 -19.197 1.00 72.75 68 ILE A CA 1
ATOM 567 C C . ILE A 1 68 ? 2.125 5.957 -17.697 1.00 72.75 68 ILE A C 1
ATOM 569 O O . ILE A 1 68 ? 2.789 6.585 -16.871 1.00 72.75 68 ILE A O 1
ATOM 573 N N . LYS A 1 69 ? 1.127 5.150 -17.337 1.00 79.94 69 LYS A N 1
ATOM 574 C CA . LYS A 1 69 ? 0.726 4.853 -15.968 1.00 79.94 69 LYS A CA 1
ATOM 575 C C . LYS A 1 69 ? 0.782 3.356 -15.718 1.00 79.94 69 LYS A C 1
ATOM 577 O O . LYS A 1 69 ? 0.501 2.528 -16.587 1.00 79.94 69 LYS A O 1
ATOM 582 N N . SER A 1 70 ? 1.118 3.025 -14.482 1.00 86.75 70 SER A N 1
ATOM 583 C CA . SER A 1 70 ? 1.186 1.663 -13.988 1.00 86.75 70 SER A CA 1
ATOM 584 C C . SER A 1 70 ? 0.302 1.521 -12.753 1.00 86.75 70 SER A C 1
ATOM 586 O O . SER A 1 70 ? 0.376 2.321 -11.823 1.00 86.75 70 SER A O 1
ATOM 588 N N . ILE A 1 71 ? -0.546 0.499 -12.744 1.00 90.31 71 ILE A N 1
ATOM 589 C CA . ILE A 1 71 ? -1.353 0.092 -11.599 1.00 90.31 71 ILE A CA 1
ATOM 590 C C . ILE A 1 71 ? -0.612 -1.037 -10.897 1.00 90.31 71 ILE A C 1
ATOM 592 O O . ILE A 1 71 ? -0.434 -2.114 -11.466 1.00 90.31 71 ILE A O 1
ATOM 596 N N . TYR A 1 72 ? -0.206 -0.804 -9.657 1.00 91.25 72 TYR A N 1
ATOM 597 C CA . TYR A 1 72 ? 0.459 -1.788 -8.817 1.00 91.25 72 TYR A CA 1
ATOM 598 C C . TYR A 1 72 ? -0.494 -2.321 -7.759 1.00 91.25 72 TYR A C 1
ATOM 600 O O . TYR A 1 72 ? -1.223 -1.553 -7.135 1.00 91.25 72 TYR A O 1
ATOM 608 N N . ILE A 1 73 ? -0.446 -3.628 -7.513 1.00 92.38 73 ILE A N 1
ATOM 609 C CA . ILE A 1 73 ? -1.188 -4.291 -6.443 1.00 92.38 73 ILE A CA 1
ATOM 610 C C . ILE A 1 73 ? -0.190 -4.978 -5.513 1.00 92.38 73 ILE A C 1
ATOM 612 O O . ILE A 1 73 ? 0.539 -5.869 -5.949 1.00 92.38 73 ILE A O 1
ATOM 616 N N . TYR A 1 74 ? -0.177 -4.600 -4.235 1.00 93.50 74 TYR A N 1
ATOM 617 C CA . TYR A 1 74 ? 0.731 -5.132 -3.217 1.00 93.50 74 TYR A CA 1
ATOM 618 C C . TYR A 1 74 ? -0.014 -5.781 -2.043 1.00 93.50 74 TYR A C 1
ATOM 620 O O . TYR A 1 74 ? -1.008 -5.248 -1.555 1.00 93.50 74 TYR A O 1
ATOM 628 N N . ASP A 1 75 ? 0.531 -6.894 -1.547 1.00 93.31 75 ASP A N 1
ATOM 629 C CA . ASP A 1 75 ? 0.327 -7.418 -0.194 1.00 93.31 75 ASP A CA 1
ATOM 630 C C . ASP A 1 75 ? 1.431 -6.874 0.721 1.00 93.31 75 ASP A C 1
ATOM 632 O O . ASP A 1 75 ? 2.573 -7.357 0.731 1.00 93.31 75 ASP A O 1
ATOM 636 N N . LEU A 1 76 ? 1.091 -5.845 1.494 1.00 92.19 76 LEU A N 1
ATOM 637 C CA . LEU A 1 76 ? 1.939 -5.332 2.560 1.00 92.19 76 LEU A CA 1
ATOM 638 C C . LEU A 1 76 ? 1.632 -6.129 3.829 1.00 92.19 76 LEU A C 1
ATOM 640 O O . LEU A 1 76 ? 0.696 -5.830 4.570 1.00 92.19 76 LEU A O 1
ATOM 644 N N . ALA A 1 77 ? 2.425 -7.177 4.058 1.00 87.81 77 ALA A N 1
ATOM 645 C CA . ALA A 1 77 ? 2.277 -8.052 5.217 1.00 87.81 77 ALA A CA 1
ATOM 646 C C . ALA A 1 77 ? 2.263 -7.262 6.546 1.00 87.81 77 ALA A C 1
ATOM 648 O O . ALA A 1 77 ? 2.912 -6.215 6.632 1.00 87.81 77 ALA A O 1
ATOM 649 N N . PRO A 1 78 ? 1.587 -7.778 7.597 1.00 85.19 78 PRO A N 1
ATOM 650 C CA . PRO A 1 78 ? 1.498 -7.097 8.883 1.00 85.19 78 PRO A CA 1
ATOM 651 C C . PRO A 1 78 ? 2.876 -6.696 9.406 1.00 85.19 78 PRO A C 1
ATOM 653 O O . PRO A 1 78 ? 3.807 -7.510 9.443 1.00 85.19 78 PRO A O 1
ATOM 656 N N . GLN A 1 79 ? 2.992 -5.441 9.821 1.00 76.81 79 GLN A N 1
ATOM 657 C CA . GLN A 1 79 ? 4.225 -4.905 10.377 1.00 76.81 79 GLN A CA 1
ATOM 658 C C . GLN A 1 79 ? 4.387 -5.419 11.811 1.00 76.81 79 GLN A C 1
ATOM 660 O O . GLN A 1 79 ? 3.438 -5.452 12.589 1.00 76.81 79 GLN A O 1
ATOM 665 N N . THR A 1 80 ? 5.597 -5.841 12.184 1.00 68.56 80 THR A N 1
ATOM 666 C CA . THR A 1 80 ? 5.891 -6.258 13.568 1.00 68.56 80 THR A CA 1
ATOM 667 C C . THR A 1 80 ? 6.092 -5.075 14.511 1.00 68.56 80 THR A C 1
ATOM 669 O O . THR A 1 80 ? 6.173 -5.267 15.722 1.00 68.56 80 THR A O 1
ATOM 672 N N . ARG A 1 81 ? 6.213 -3.864 13.962 1.00 71.38 81 ARG A N 1
ATOM 673 C CA . ARG A 1 81 ? 6.438 -2.622 14.699 1.00 71.38 81 ARG A CA 1
ATOM 674 C C . ARG A 1 81 ? 5.231 -1.710 14.550 1.00 71.38 81 ARG A C 1
ATOM 676 O O . ARG A 1 81 ? 4.594 -1.691 13.498 1.00 71.38 81 ARG A O 1
ATOM 683 N N . THR A 1 82 ? 4.952 -0.951 15.603 1.00 82.44 82 THR A N 1
ATOM 684 C CA . THR A 1 82 ? 4.021 0.170 15.534 1.00 82.44 82 THR A CA 1
ATOM 685 C C . THR A 1 82 ? 4.578 1.244 14.599 1.00 82.44 82 THR A C 1
ATOM 687 O O . THR A 1 82 ? 5.788 1.470 14.542 1.00 82.44 82 THR A O 1
ATOM 690 N N . ILE A 1 83 ? 3.690 1.874 13.835 1.00 84.19 83 ILE A N 1
ATOM 691 C CA . ILE A 1 83 ? 4.004 2.976 12.923 1.00 84.19 83 ILE A CA 1
ATOM 692 C C . ILE A 1 83 ? 3.503 4.275 13.554 1.00 84.19 83 ILE A C 1
ATOM 694 O O . ILE A 1 83 ? 2.466 4.283 14.219 1.00 84.19 83 ILE A O 1
ATOM 698 N N . MET A 1 84 ? 4.236 5.369 13.347 1.00 86.00 84 MET A N 1
ATOM 699 C CA . MET A 1 84 ? 3.801 6.709 13.738 1.00 86.00 84 MET A CA 1
ATOM 700 C C . MET A 1 84 ? 2.909 7.298 12.649 1.00 86.00 84 MET A C 1
ATOM 702 O O . MET A 1 84 ? 3.376 7.573 11.552 1.00 86.00 84 MET A O 1
ATOM 706 N N . VAL A 1 85 ? 1.640 7.538 12.963 1.00 83.25 85 VAL A N 1
ATOM 707 C CA . VAL A 1 85 ? 0.709 8.256 12.088 1.00 83.25 85 VAL A CA 1
ATOM 708 C C . VAL A 1 85 ? 0.595 9.702 12.551 1.00 83.25 85 VAL A C 1
ATOM 710 O O . VAL A 1 85 ? 0.279 9.965 13.711 1.00 83.25 85 VAL A O 1
ATOM 713 N N . LEU A 1 86 ? 0.824 10.646 11.640 1.00 83.62 86 LEU A N 1
ATOM 714 C CA . LEU A 1 86 ? 0.650 12.074 11.900 1.00 83.62 86 LEU A CA 1
ATOM 715 C C . LEU A 1 86 ? -0.749 12.516 11.455 1.00 83.62 86 LEU A C 1
ATOM 717 O O . LEU A 1 86 ? -1.037 12.524 10.260 1.00 83.62 86 LEU A O 1
ATOM 721 N N . ALA A 1 87 ? -1.609 12.917 12.392 1.00 81.06 87 ALA A N 1
ATOM 722 C CA . ALA A 1 87 ? -2.954 13.418 12.102 1.00 81.06 87 ALA A CA 1
ATOM 723 C C . ALA A 1 87 ? -3.080 14.915 12.431 1.00 81.06 87 ALA A C 1
ATOM 725 O O . ALA A 1 87 ? -2.746 15.365 13.532 1.00 81.06 87 ALA A O 1
ATOM 726 N N . ARG A 1 88 ? -3.585 15.707 11.478 1.00 74.19 88 ARG A N 1
ATOM 727 C CA . ARG A 1 88 ? -3.750 17.166 11.613 1.00 74.19 88 ARG A CA 1
ATOM 728 C C . ARG A 1 88 ? -5.151 17.546 12.106 1.00 74.19 88 ARG A C 1
ATOM 730 O O . ARG A 1 88 ? -5.985 18.004 11.332 1.00 74.19 88 ARG A O 1
ATOM 737 N N . ASN A 1 89 ? -5.404 17.387 13.407 1.00 64.50 89 ASN A N 1
ATOM 738 C CA . ASN A 1 89 ? -6.633 17.879 14.063 1.00 64.50 89 ASN A CA 1
ATOM 739 C C . ASN A 1 89 ? -6.514 19.340 14.570 1.00 64.50 89 ASN A C 1
ATOM 741 O O . ASN A 1 89 ? -7.518 19.934 14.956 1.00 64.50 89 ASN A O 1
ATOM 745 N N . ALA A 1 90 ? -5.304 19.918 14.593 1.00 58.41 90 ALA A N 1
ATOM 746 C CA . ALA A 1 90 ? -4.989 21.240 15.152 1.00 58.41 90 ALA A CA 1
ATOM 747 C C . ALA A 1 90 ? -3.974 22.007 14.272 1.00 58.41 90 ALA A C 1
ATOM 749 O O . ALA A 1 90 ? -3.600 21.533 13.201 1.00 58.41 90 ALA A O 1
ATOM 750 N N . LYS A 1 91 ? -3.503 23.188 14.722 1.00 63.94 91 LYS A N 1
ATOM 751 C CA . LYS A 1 91 ? -2.435 23.958 14.040 1.00 63.94 91 LYS A CA 1
ATOM 752 C C . LYS A 1 91 ? -1.135 23.158 13.855 1.00 63.94 91 LYS A C 1
ATOM 754 O O . LYS A 1 91 ? -0.397 23.440 12.918 1.00 63.94 91 LYS A O 1
ATOM 759 N N . GLU A 1 92 ? -0.882 22.169 14.713 1.00 74.88 92 GLU A N 1
ATOM 760 C CA . GLU A 1 92 ? 0.276 21.276 14.634 1.00 74.88 92 GLU A CA 1
ATOM 761 C C . GLU A 1 92 ? -0.168 19.809 14.459 1.00 74.88 92 GLU A C 1
ATOM 763 O O . GLU A 1 92 ? -1.166 19.399 15.066 1.00 74.88 92 GLU A O 1
ATOM 768 N N . PRO A 1 93 ? 0.540 19.007 13.636 1.00 80.50 93 PRO A N 1
ATOM 769 C CA . PRO A 1 93 ? 0.293 17.571 13.518 1.00 80.50 93 PRO A CA 1
ATOM 770 C C . PRO A 1 93 ? 0.516 16.849 14.853 1.00 80.50 93 PRO A C 1
ATOM 772 O O . PRO A 1 93 ? 1.524 17.070 15.521 1.00 80.50 93 PRO A O 1
ATOM 775 N N . GLN A 1 94 ? -0.395 15.949 15.220 1.00 85.81 94 GLN A N 1
ATOM 776 C CA . GLN A 1 94 ? -0.243 15.069 16.381 1.00 85.81 94 GLN A CA 1
ATOM 777 C C . GLN A 1 94 ? 0.176 13.671 15.934 1.00 85.81 94 GLN A C 1
ATOM 779 O O . GLN A 1 94 ? -0.337 13.163 14.938 1.00 85.81 94 GLN A O 1
ATOM 784 N N . ALA A 1 95 ? 1.090 13.054 16.679 1.00 88.69 95 ALA A N 1
ATOM 785 C CA . ALA A 1 95 ? 1.641 11.747 16.354 1.00 88.69 95 ALA A CA 1
ATOM 786 C C . ALA A 1 95 ? 0.958 10.635 17.168 1.00 88.69 95 ALA A C 1
ATOM 788 O O . ALA A 1 95 ? 0.833 10.741 18.388 1.00 88.69 95 ALA A O 1
ATOM 789 N N . PHE A 1 96 ? 0.533 9.570 16.490 1.00 89.00 96 PHE A N 1
ATOM 790 C CA . PHE A 1 96 ? -0.184 8.435 17.068 1.00 89.00 96 PHE A CA 1
ATOM 791 C C . PHE A 1 96 ? 0.519 7.129 16.705 1.00 89.00 96 PHE A C 1
ATOM 793 O O . PHE A 1 96 ? 0.686 6.821 15.528 1.00 89.00 96 PHE A O 1
ATOM 800 N N . GLU A 1 97 ? 0.897 6.340 17.706 1.00 91.69 97 GLU A N 1
ATOM 801 C CA . GLU A 1 97 ? 1.420 4.989 17.486 1.00 91.69 97 GLU A CA 1
ATOM 802 C C . GLU A 1 97 ? 0.285 4.029 17.128 1.00 91.69 97 GLU A C 1
ATOM 804 O O . GLU A 1 97 ? -0.694 3.921 17.872 1.00 91.69 97 GLU A O 1
ATOM 809 N N . VAL A 1 98 ? 0.417 3.319 16.006 1.00 90.38 98 VAL A N 1
ATOM 810 C CA . VAL A 1 98 ? -0.593 2.369 15.525 1.00 90.38 98 VAL A CA 1
ATOM 811 C C . VAL A 1 98 ? 0.014 1.029 15.118 1.00 90.38 98 VAL A C 1
ATOM 813 O O . VAL A 1 98 ? 1.071 0.965 14.494 1.00 90.38 98 VAL A O 1
ATOM 816 N N . GLU A 1 99 ? -0.667 -0.065 15.454 1.00 91.06 99 GLU A N 1
ATOM 817 C CA . GLU A 1 99 ? -0.288 -1.425 15.053 1.00 91.06 99 GLU A CA 1
ATOM 818 C C . GLU A 1 99 ? -0.968 -1.768 13.725 1.00 91.06 99 GLU A C 1
ATOM 820 O O . GLU A 1 99 ? -2.106 -2.233 13.708 1.00 91.06 99 GLU A O 1
ATOM 825 N N . VAL A 1 100 ? -0.301 -1.500 12.601 1.00 87.94 100 VAL A N 1
ATOM 826 C CA . VAL A 1 100 ? -0.928 -1.636 11.279 1.00 87.94 100 VAL A CA 1
ATOM 827 C C . VAL A 1 100 ? -1.082 -3.118 10.892 1.00 87.94 100 VAL A C 1
ATOM 829 O O . VAL A 1 100 ? -0.082 -3.843 10.825 1.00 87.94 100 VAL A O 1
ATOM 832 N N . PRO A 1 101 ? -2.317 -3.594 10.623 1.00 92.69 101 PRO A N 1
ATOM 833 C CA . PRO A 1 101 ? -2.559 -4.952 10.136 1.00 92.69 101 PRO A CA 1
ATOM 834 C C . PRO A 1 101 ? -1.980 -5.156 8.728 1.00 92.69 101 PRO A C 1
ATOM 836 O O . PRO A 1 101 ? -1.496 -4.225 8.094 1.00 92.69 101 PRO A O 1
ATOM 839 N N . GLY A 1 102 ? -2.059 -6.381 8.204 1.00 94.25 102 GLY A N 1
ATOM 840 C CA . GLY A 1 102 ? -1.720 -6.619 6.800 1.00 94.25 102 GLY A CA 1
ATOM 841 C C . GLY A 1 102 ? -2.639 -5.815 5.881 1.00 94.25 102 GLY A C 1
ATOM 842 O O . GLY A 1 102 ? -3.850 -5.771 6.120 1.00 94.25 102 GLY A O 1
ATOM 843 N N . LEU A 1 103 ? -2.069 -5.184 4.855 1.00 94.75 103 LEU A N 1
ATOM 844 C CA . LEU A 1 103 ? -2.782 -4.342 3.898 1.00 94.75 103 LEU A CA 1
ATOM 845 C C . LEU A 1 103 ? -2.712 -4.941 2.497 1.00 94.75 103 LEU A C 1
ATOM 847 O O . LEU A 1 103 ? -1.657 -5.402 2.064 1.00 94.75 103 LEU A O 1
ATOM 851 N N . ILE A 1 104 ? -3.821 -4.862 1.771 1.00 95.50 104 ILE A N 1
ATOM 852 C CA . ILE A 1 104 ? -3.809 -4.910 0.315 1.00 95.50 104 ILE A CA 1
ATOM 853 C C . ILE A 1 104 ? -3.902 -3.491 -0.206 1.00 95.50 104 ILE A C 1
ATOM 855 O O . ILE A 1 104 ? -4.773 -2.740 0.225 1.00 95.50 104 ILE A O 1
ATOM 859 N N . VAL A 1 105 ? -3.007 -3.148 -1.126 1.00 95.12 105 VAL A N 1
ATOM 860 C CA . VAL A 1 105 ? -2.916 -1.820 -1.726 1.00 95.12 105 VAL A CA 1
ATOM 861 C C . VAL A 1 105 ? -3.005 -1.943 -3.238 1.00 95.12 105 VAL A C 1
ATOM 863 O O . VAL A 1 105 ? -2.306 -2.766 -3.820 1.00 95.12 105 VAL A O 1
ATOM 866 N N . LYS A 1 106 ? -3.830 -1.108 -3.866 1.00 94.56 106 LYS A N 1
ATOM 867 C CA . LYS A 1 106 ? -3.871 -0.863 -5.308 1.00 94.56 106 LYS A CA 1
ATOM 868 C C . LYS A 1 106 ? -3.516 0.601 -5.540 1.00 94.56 106 LYS A C 1
ATOM 870 O O . LYS A 1 106 ? -4.212 1.483 -5.044 1.00 94.56 106 LYS A O 1
ATOM 875 N N . ALA A 1 107 ? -2.435 0.856 -6.264 1.00 93.06 107 ALA A N 1
ATOM 876 C CA . ALA A 1 107 ? -1.909 2.196 -6.487 1.00 93.06 107 ALA A CA 1
ATOM 877 C C . ALA A 1 107 ? -1.757 2.480 -7.980 1.00 93.06 107 ALA A C 1
ATOM 879 O O . ALA A 1 107 ? -1.196 1.654 -8.697 1.00 93.06 107 ALA A O 1
ATOM 880 N N . SER A 1 108 ? -2.198 3.651 -8.439 1.00 91.81 108 SER A N 1
ATOM 881 C CA . SER A 1 108 ? -1.873 4.154 -9.779 1.00 91.81 108 SER A CA 1
ATOM 882 C C . SER A 1 108 ? -0.661 5.071 -9.690 1.00 91.81 108 SER A C 1
ATOM 884 O O . SER A 1 108 ? -0.701 6.072 -8.978 1.00 91.81 108 SER A O 1
ATOM 886 N N . ILE A 1 109 ? 0.394 4.772 -10.440 1.00 90.44 109 ILE A N 1
ATOM 887 C CA . ILE A 1 109 ? 1.684 5.463 -10.366 1.00 90.44 109 ILE A CA 1
ATOM 888 C C . ILE A 1 109 ? 2.162 5.823 -11.775 1.00 90.44 109 ILE A C 1
ATOM 890 O O . ILE A 1 109 ? 2.019 5.025 -12.701 1.00 90.44 109 ILE A O 1
ATOM 894 N N . SER A 1 110 ? 2.735 7.013 -11.941 1.00 87.25 110 SER A N 1
ATOM 895 C CA . SER A 1 110 ? 3.594 7.330 -13.089 1.00 87.25 110 SER A CA 1
ATOM 896 C C . SER A 1 110 ? 5.037 7.455 -12.630 1.00 87.25 110 SER A C 1
ATOM 898 O O . SER A 1 110 ? 5.306 7.989 -11.555 1.00 87.25 110 SER A O 1
ATOM 900 N N . GLU A 1 111 ? 5.957 6.985 -13.459 1.00 83.44 111 GLU A N 1
ATOM 901 C CA . GLU A 1 111 ? 7.392 7.111 -13.234 1.00 83.44 111 GLU A CA 1
ATOM 902 C C . GLU A 1 111 ? 7.945 8.213 -14.138 1.00 83.44 111 GLU A C 1
ATOM 904 O O . GLU A 1 111 ? 7.607 8.298 -15.321 1.00 83.44 111 GLU A O 1
ATOM 909 N N . SER A 1 112 ? 8.780 9.077 -13.573 1.00 7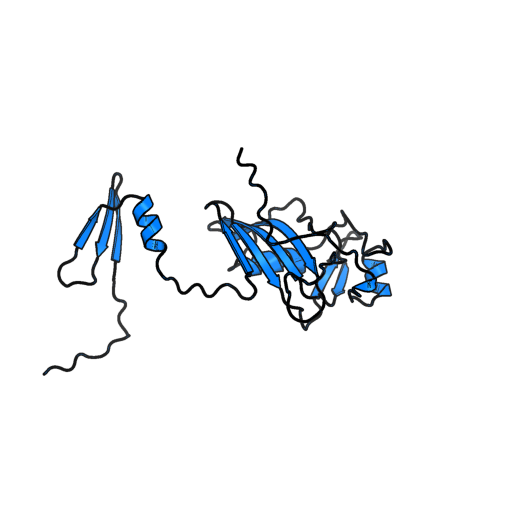8.06 112 SER A N 1
ATOM 910 C CA . SER A 1 112 ? 9.525 10.095 -14.305 1.00 78.06 112 SER A CA 1
ATOM 911 C C . SER A 1 112 ? 11.003 10.019 -13.933 1.00 78.06 112 SER A C 1
ATOM 913 O O . SER A 1 112 ? 11.383 9.390 -12.948 1.00 78.06 112 SER A O 1
ATOM 915 N N . ASN A 1 113 ? 11.854 10.733 -14.670 1.00 69.31 113 ASN A N 1
ATOM 916 C CA . ASN A 1 113 ? 13.284 10.822 -14.354 1.00 69.31 113 ASN A CA 1
ATOM 917 C C . ASN A 1 113 ? 13.573 11.422 -12.960 1.00 69.31 113 ASN A C 1
ATOM 919 O O . ASN A 1 113 ? 14.709 11.352 -12.501 1.00 69.31 113 ASN A O 1
ATOM 923 N N . GLN A 1 114 ? 12.582 12.052 -12.320 1.00 68.38 114 GLN A N 1
ATOM 924 C CA . GLN A 1 114 ? 12.710 12.722 -11.023 1.00 68.38 114 GLN A CA 1
ATOM 925 C C . GLN A 1 114 ? 12.091 11.922 -9.865 1.00 68.38 114 GLN A C 1
ATOM 927 O O . GLN A 1 114 ? 12.246 12.325 -8.717 1.00 68.38 114 GLN A O 1
ATOM 932 N N . GLY A 1 115 ? 11.431 10.789 -10.136 1.00 81.50 115 GLY A N 1
ATOM 933 C CA . GLY A 1 115 ? 10.827 9.942 -9.106 1.00 81.50 115 GLY A CA 1
ATOM 934 C C . GLY A 1 115 ? 9.468 9.375 -9.507 1.00 81.50 115 GLY A C 1
ATOM 935 O O . GLY A 1 115 ? 9.147 9.237 -10.690 1.00 81.50 115 GLY A O 1
ATOM 936 N N . PHE A 1 116 ? 8.664 9.050 -8.496 1.00 85.94 116 PHE A N 1
ATOM 937 C CA . PHE A 1 116 ? 7.349 8.439 -8.669 1.00 85.94 116 PHE A CA 1
ATOM 938 C C . PHE A 1 116 ? 6.246 9.414 -8.271 1.00 85.94 116 PHE A C 1
ATOM 940 O O . PHE A 1 116 ? 6.274 9.990 -7.186 1.00 85.94 116 PHE A O 1
ATOM 947 N N . THR A 1 117 ? 5.224 9.529 -9.111 1.00 88.19 117 THR A N 1
ATOM 948 C CA . THR A 1 117 ? 4.010 10.280 -8.791 1.00 88.19 117 THR A CA 1
ATOM 949 C C . THR A 1 117 ? 2.883 9.292 -8.508 1.00 88.19 117 THR A C 1
ATOM 951 O O . THR A 1 117 ? 2.480 8.529 -9.391 1.00 88.19 117 THR A O 1
ATOM 954 N N . VAL A 1 118 ? 2.355 9.298 -7.282 1.00 89.88 118 VAL A N 1
ATOM 955 C CA . VAL A 1 118 ? 1.211 8.460 -6.891 1.00 89.88 118 VAL A CA 1
ATOM 956 C C . VAL A 1 118 ? -0.086 9.220 -7.177 1.00 89.88 118 VAL A C 1
ATOM 958 O O . VAL A 1 118 ? -0.360 10.249 -6.565 1.00 89.88 118 VAL A O 1
ATOM 961 N N . HIS A 1 119 ? -0.885 8.723 -8.123 1.00 88.44 119 HIS A N 1
ATOM 962 C CA . HIS A 1 119 ? -2.134 9.357 -8.575 1.00 88.44 119 HIS A CA 1
ATOM 963 C C . HIS A 1 119 ? -3.340 8.941 -7.740 1.00 88.44 119 HIS A C 1
ATOM 965 O O . HIS A 1 119 ? -4.235 9.743 -7.489 1.00 88.44 119 HIS A O 1
ATOM 971 N N . SER A 1 120 ? -3.385 7.673 -7.342 1.00 90.19 120 SER A N 1
ATOM 972 C CA . SER A 1 120 ? -4.457 7.125 -6.518 1.00 90.19 120 SER A CA 1
ATOM 973 C C . SER A 1 120 ? -3.933 5.993 -5.649 1.00 90.19 120 SER A C 1
ATOM 975 O O . SER A 1 120 ? -3.005 5.276 -6.037 1.00 90.19 120 SER A O 1
ATOM 977 N N . LEU A 1 121 ? -4.537 5.844 -4.471 1.00 91.81 121 LEU A N 1
ATOM 978 C CA . LEU A 1 121 ? -4.259 4.772 -3.528 1.00 91.81 121 LEU A CA 1
ATOM 979 C C . LEU A 1 121 ? -5.569 4.237 -2.969 1.00 91.81 121 LEU A C 1
ATOM 981 O O . LEU A 1 121 ? -6.287 4.935 -2.253 1.00 91.81 121 LEU A O 1
ATOM 985 N N . ASN A 1 122 ? -5.833 2.970 -3.257 1.00 94.56 122 ASN A N 1
ATOM 986 C CA . ASN A 1 122 ? -6.895 2.209 -2.630 1.00 94.56 122 ASN A CA 1
ATOM 987 C C . ASN A 1 122 ? -6.245 1.178 -1.718 1.00 94.56 122 ASN A C 1
ATOM 989 O O . ASN A 1 122 ? -5.345 0.453 -2.144 1.00 94.56 122 ASN A O 1
ATOM 993 N N . LEU A 1 123 ? -6.685 1.086 -0.472 1.00 94.12 123 LEU A N 1
ATOM 994 C CA . LEU A 1 123 ? -6.204 0.086 0.457 1.00 94.12 123 LEU A CA 1
ATOM 995 C C . LEU A 1 123 ? -7.311 -0.469 1.343 1.00 94.12 123 LEU A C 1
ATOM 997 O O . LEU A 1 123 ? -8.263 0.216 1.705 1.00 94.12 123 LEU A O 1
ATOM 1001 N N . ALA A 1 124 ? -7.132 -1.720 1.741 1.00 95.25 124 ALA A N 1
ATOM 1002 C C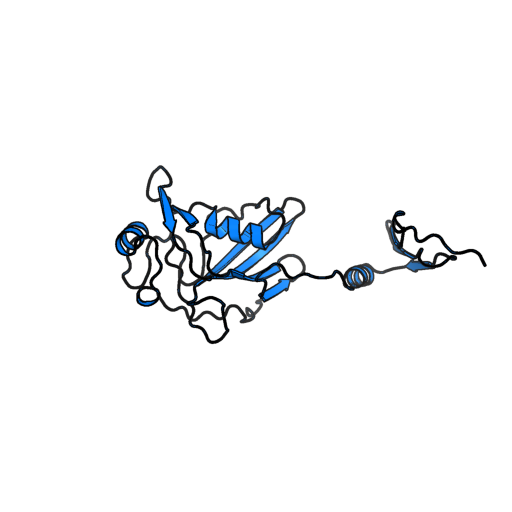A . ALA A 1 124 ? -7.942 -2.373 2.754 1.00 95.25 124 ALA A CA 1
ATOM 1003 C C . ALA A 1 124 ? -7.056 -3.277 3.607 1.00 95.25 124 ALA A C 1
ATOM 1005 O O . ALA A 1 124 ? -6.016 -3.758 3.157 1.00 95.25 124 ALA A O 1
ATOM 1006 N N . CYS A 1 125 ? -7.469 -3.537 4.840 1.00 95.12 125 CYS A N 1
ATOM 1007 C CA . CYS A 1 125 ? -6.753 -4.423 5.742 1.00 95.12 125 CYS A CA 1
ATOM 1008 C C . CYS A 1 125 ? -7.385 -5.813 5.833 1.00 95.12 125 CYS A C 1
ATOM 1010 O O . CYS A 1 125 ? -8.576 -6.003 5.584 1.00 95.12 125 CYS A O 1
ATOM 1012 N N . TYR A 1 126 ? -6.581 -6.803 6.216 1.00 95.19 126 TYR A N 1
ATOM 1013 C CA . TYR A 1 126 ? -7.023 -8.184 6.382 1.00 95.19 126 TYR A CA 1
ATOM 1014 C C . TYR A 1 126 ? -6.467 -8.813 7.660 1.00 95.19 126 TYR A C 1
ATOM 1016 O O . TYR A 1 126 ? -5.411 -8.440 8.174 1.00 95.19 126 TYR A O 1
ATOM 1024 N N . ALA A 1 127 ? -7.164 -9.836 8.156 1.00 92.12 127 ALA A N 1
ATOM 1025 C CA . ALA A 1 127 ? -6.751 -10.575 9.343 1.00 92.12 127 ALA A CA 1
ATOM 1026 C C . ALA A 1 127 ? -5.737 -11.698 9.039 1.00 92.12 127 ALA A C 1
ATOM 1028 O O . ALA A 1 127 ? -5.861 -12.475 8.078 1.00 92.12 127 ALA A O 1
ATOM 1029 N N . GLY A 1 128 ? -4.757 -11.851 9.933 1.00 89.88 128 GLY A N 1
ATOM 1030 C CA . GLY A 1 128 ? -3.737 -12.902 9.887 1.00 89.88 128 GLY A CA 1
ATOM 1031 C C . GLY A 1 128 ? -2.448 -12.476 9.179 1.00 89.88 128 GLY A C 1
ATOM 1032 O O . GLY A 1 128 ? -2.186 -11.297 9.006 1.00 89.88 128 GLY A O 1
ATOM 1033 N N . ARG A 1 129 ? -1.611 -13.454 8.804 1.00 86.56 129 ARG A N 1
ATOM 1034 C CA . ARG A 1 129 ? -0.218 -13.205 8.365 1.00 86.56 129 ARG A CA 1
ATOM 1035 C C . ARG A 1 129 ? -0.014 -12.976 6.866 1.00 86.56 129 ARG A C 1
ATOM 1037 O O . ARG A 1 129 ? 1.041 -12.496 6.479 1.00 86.56 129 ARG A O 1
ATOM 1044 N N . LYS A 1 130 ? -0.962 -13.412 6.041 1.00 87.62 130 LYS A N 1
ATOM 1045 C CA . LYS A 1 130 ? -0.880 -13.362 4.576 1.00 87.62 130 LYS A CA 1
ATOM 1046 C C . LYS A 1 130 ? -2.274 -13.214 3.996 1.00 87.62 130 LYS A C 1
ATOM 1048 O O . LYS A 1 130 ? -3.202 -13.843 4.522 1.00 87.62 130 LYS A O 1
ATOM 1053 N N . TRP A 1 131 ? -2.420 -12.442 2.932 1.00 89.69 131 TRP A N 1
ATOM 1054 C CA . TRP A 1 131 ? -3.690 -12.333 2.236 1.00 89.69 131 TRP A CA 1
ATOM 1055 C C . TRP A 1 131 ? -3.997 -13.563 1.369 1.00 89.69 131 TRP A C 1
ATOM 1057 O O . TRP A 1 131 ? -3.109 -14.274 0.895 1.00 89.69 131 TRP A O 1
ATOM 1067 N N . THR A 1 132 ? -5.288 -13.821 1.191 1.00 87.56 132 THR A N 1
ATOM 1068 C CA . THR A 1 132 ? -5.835 -14.780 0.229 1.00 87.56 132 THR A CA 1
ATOM 1069 C C . THR A 1 132 ? -7.108 -14.168 -0.339 1.00 87.56 132 THR A C 1
ATOM 1071 O O . THR A 1 132 ? -7.848 -13.545 0.419 1.00 87.56 132 THR A O 1
ATOM 1074 N N . ASP A 1 133 ? -7.406 -14.420 -1.606 1.00 82.62 133 ASP A N 1
ATOM 1075 C CA . ASP A 1 133 ? -8.643 -14.031 -2.305 1.00 82.62 133 ASP A CA 1
ATOM 1076 C C . ASP A 1 133 ? -9.945 -14.299 -1.520 1.00 82.62 133 ASP A C 1
ATOM 1078 O O . ASP A 1 133 ? -10.903 -13.542 -1.610 1.00 82.62 133 ASP A O 1
ATOM 1082 N N . LYS A 1 134 ? -9.978 -15.348 -0.692 1.00 86.12 134 LYS A N 1
ATOM 1083 C CA . LYS A 1 134 ? -11.141 -15.710 0.140 1.00 86.12 134 LYS A CA 1
ATOM 1084 C C . LYS A 1 134 ? -11.280 -14.918 1.442 1.00 86.12 134 LYS A C 1
ATOM 1086 O O . LYS A 1 134 ? -12.264 -15.104 2.161 1.00 86.12 134 LYS A O 1
ATOM 1091 N N . LYS A 1 135 ? -10.283 -14.116 1.825 1.00 89.69 135 LYS A N 1
ATOM 1092 C CA . LYS A 1 135 ? -10.310 -13.401 3.106 1.00 89.69 135 LYS A CA 1
ATOM 1093 C C . LYS A 1 135 ? -11.152 -12.136 2.997 1.00 89.69 135 LYS A C 1
ATOM 1095 O O . LYS A 1 135 ? -10.985 -11.390 2.038 1.00 89.69 135 LYS A O 1
ATOM 1100 N N . PRO A 1 136 ? -11.996 -11.852 4.004 1.00 93.81 136 PRO A N 1
ATOM 1101 C CA . PRO A 1 136 ? -12.683 -10.576 4.065 1.00 93.81 136 PRO A CA 1
ATOM 1102 C C . PRO A 1 136 ? -11.665 -9.443 4.203 1.00 93.81 136 PRO A C 1
ATOM 1104 O O . PRO A 1 136 ? -10.701 -9.549 4.970 1.00 93.81 136 PRO A O 1
ATOM 1107 N N . LEU A 1 137 ? -11.918 -8.370 3.462 1.00 95.69 137 LEU A N 1
ATOM 1108 C CA . LEU A 1 137 ? -11.210 -7.108 3.568 1.00 95.69 137 LEU A CA 1
ATOM 1109 C C . LEU A 1 137 ? -12.014 -6.142 4.437 1.00 95.69 137 LEU A C 1
ATOM 1111 O O . LEU A 1 137 ? -13.248 -6.188 4.482 1.00 95.69 137 LEU A O 1
ATOM 1115 N N . TYR A 1 138 ? -11.297 -5.280 5.144 1.00 95.69 138 TYR A N 1
ATOM 1116 C CA . TYR A 1 138 ? -11.866 -4.297 6.050 1.00 95.69 138 TYR A CA 1
ATOM 1117 C C . TYR A 1 138 ? -11.273 -2.922 5.781 1.00 95.69 138 TYR A C 1
ATOM 1119 O O . TYR A 1 138 ? -10.090 -2.797 5.462 1.00 95.69 138 TYR A O 1
ATOM 1127 N N . GLU A 1 139 ? -12.082 -1.894 5.974 1.00 93.38 139 GLU A N 1
ATOM 1128 C CA . GLU A 1 139 ? -11.632 -0.509 5.953 1.00 93.38 139 GLU A CA 1
ATOM 1129 C C . GLU A 1 139 ? -10.568 -0.307 7.039 1.00 93.38 139 GLU A C 1
ATOM 1131 O O . GLU A 1 139 ? -10.741 -0.709 8.198 1.00 93.38 139 GLU A O 1
ATOM 1136 N N . LEU A 1 140 ? -9.445 0.301 6.661 1.00 91.12 140 LEU A N 1
ATOM 1137 C CA . LEU A 1 140 ? -8.411 0.677 7.612 1.00 91.12 140 LEU A CA 1
ATOM 1138 C C . LEU A 1 140 ? -8.863 1.943 8.353 1.00 91.12 140 LEU A C 1
ATOM 1140 O O . LEU A 1 140 ? -9.101 2.972 7.733 1.00 91.12 140 LEU A O 1
ATOM 1144 N N . ALA A 1 141 ? -8.958 1.882 9.683 1.00 90.06 141 ALA A N 1
ATOM 1145 C CA . ALA A 1 141 ? -9.459 2.988 10.507 1.00 90.06 141 ALA A CA 1
ATOM 1146 C C . ALA A 1 141 ? -8.412 4.104 10.734 1.00 90.06 141 ALA A C 1
ATOM 1148 O O . ALA A 1 141 ? -8.046 4.399 11.873 1.00 90.06 141 ALA A O 1
ATOM 1149 N N . LEU A 1 142 ? -7.905 4.690 9.647 1.00 88.94 142 LEU A N 1
ATOM 1150 C CA . LEU A 1 142 ? -7.058 5.885 9.648 1.00 88.94 142 LEU A CA 1
ATOM 1151 C C . LEU A 1 142 ? -7.837 7.097 9.106 1.00 88.94 142 LEU A C 1
ATOM 1153 O O . LEU A 1 142 ? -8.823 6.920 8.386 1.00 88.94 142 LEU A O 1
ATOM 1157 N N . PRO A 1 143 ? -7.407 8.336 9.410 1.00 85.69 143 PRO A N 1
ATOM 1158 C CA . PRO A 1 143 ? -7.989 9.522 8.790 1.00 85.69 143 PRO A CA 1
ATOM 1159 C C . PRO A 1 143 ? -7.805 9.512 7.261 1.00 85.69 143 PRO A C 1
ATOM 1161 O O . PRO A 1 143 ? -6.921 8.848 6.733 1.00 85.69 143 PRO A O 1
ATOM 1164 N N . ASN A 1 144 ? -8.629 10.276 6.542 1.00 85.75 144 ASN A N 1
ATOM 1165 C CA . ASN A 1 144 ? -8.669 10.414 5.076 1.00 85.75 144 ASN A CA 1
ATOM 1166 C C . ASN A 1 144 ? -8.851 9.129 4.264 1.00 85.75 144 ASN A C 1
ATOM 1168 O O . ASN A 1 144 ? -8.722 9.174 3.039 1.00 85.75 144 ASN A O 1
ATOM 1172 N N . ILE A 1 145 ? -9.179 8.015 4.911 1.00 87.31 145 ILE A N 1
ATOM 1173 C CA . ILE A 1 145 ? -9.631 6.809 4.230 1.00 87.31 145 ILE A CA 1
ATOM 1174 C C . ILE A 1 145 ? -11.155 6.822 4.227 1.00 87.31 145 ILE A C 1
ATOM 1176 O O . ILE A 1 145 ? -11.772 7.116 5.246 1.00 87.31 145 ILE A O 1
ATOM 1180 N N . SER A 1 146 ? -11.761 6.569 3.073 1.00 84.38 146 SER A N 1
ATOM 1181 C CA . SER A 1 146 ? -13.197 6.325 2.946 1.00 84.38 146 SER A CA 1
ATOM 1182 C C . SER A 1 146 ? -13.390 5.059 2.134 1.00 84.38 146 SER A C 1
ATOM 1184 O O . SER A 1 146 ? -12.982 5.021 0.970 1.00 84.38 146 SER A O 1
ATOM 1186 N N . ASP A 1 147 ? -14.026 4.054 2.735 1.00 87.62 147 ASP A N 1
ATOM 1187 C CA . ASP A 1 147 ? -14.196 2.720 2.154 1.00 87.62 147 ASP A CA 1
ATOM 1188 C C . ASP A 1 147 ? -12.829 2.066 1.883 1.00 87.62 147 ASP A C 1
ATOM 1190 O O . ASP A 1 147 ? -12.206 1.528 2.801 1.00 87.62 147 ASP A O 1
ATOM 1194 N N . THR A 1 148 ? -12.303 2.189 0.663 1.00 90.25 148 THR A N 1
ATOM 1195 C CA . THR A 1 148 ? -10.924 1.790 0.338 1.00 90.25 148 THR A CA 1
ATOM 1196 C C . THR A 1 148 ? -10.037 2.946 -0.099 1.00 90.25 148 THR A C 1
ATOM 1198 O O . THR A 1 148 ? -8.825 2.793 -0.158 1.00 90.25 148 THR A O 1
ATOM 1201 N N . SER A 1 149 ? -10.603 4.094 -0.462 1.00 90.31 149 SER A N 1
ATOM 1202 C CA . SER A 1 149 ? -9.837 5.179 -1.077 1.00 90.31 149 SER A CA 1
ATOM 1203 C C . SER A 1 149 ? -9.115 6.001 -0.016 1.00 90.31 149 SER A C 1
ATOM 1205 O O . SER A 1 149 ? -9.750 6.520 0.901 1.00 90.31 149 SER A O 1
ATOM 1207 N N . LEU A 1 150 ? -7.810 6.197 -0.188 1.00 89.00 150 LEU A N 1
ATOM 1208 C CA . LEU A 1 150 ? -7.018 7.156 0.574 1.00 89.00 150 LEU A CA 1
ATOM 1209 C C . LEU A 1 150 ? -6.942 8.482 -0.180 1.00 89.00 150 LEU A C 1
ATOM 1211 O O . LEU A 1 150 ? -6.476 8.544 -1.317 1.00 89.00 150 LEU A O 1
ATOM 1215 N N . CYS A 1 151 ? -7.378 9.563 0.462 1.00 85.56 151 CYS A N 1
ATOM 1216 C CA . CYS A 1 151 ? -7.197 10.903 -0.081 1.00 85.56 151 CYS A CA 1
ATOM 1217 C C . CYS A 1 151 ? -5.741 11.356 0.099 1.00 85.56 151 CYS A C 1
ATOM 1219 O O . CYS A 1 151 ? -5.283 11.574 1.221 1.00 85.56 151 CYS A O 1
ATOM 1221 N N . LEU A 1 152 ? -5.044 11.548 -1.023 1.00 77.44 152 LEU A N 1
ATOM 1222 C CA . LEU A 1 152 ? -3.650 12.011 -1.085 1.00 77.44 152 LEU A CA 1
ATOM 1223 C C . LEU A 1 152 ? -3.506 13.533 -0.891 1.00 77.44 152 LEU A C 1
ATOM 1225 O O . LEU A 1 152 ? -2.400 14.051 -0.759 1.00 77.44 152 LEU A O 1
ATOM 1229 N N . GLY A 1 153 ? -4.624 14.267 -0.832 1.00 69.44 153 GLY A N 1
ATOM 1230 C CA . GLY A 1 153 ? -4.640 15.730 -0.785 1.00 69.44 153 GLY A CA 1
ATOM 1231 C C . GLY A 1 153 ? -4.370 16.376 -2.150 1.00 69.44 153 GLY A C 1
ATOM 1232 O O . GLY A 1 153 ? -4.458 15.733 -3.189 1.00 69.44 153 GLY A O 1
ATOM 1233 N N . SER A 1 154 ? -4.060 17.677 -2.157 1.00 55.97 154 SER A N 1
ATOM 1234 C CA . SER A 1 154 ? -3.803 18.471 -3.373 1.00 55.97 154 SER A CA 1
ATOM 1235 C C . SER A 1 154 ? -2.442 18.204 -4.034 1.00 55.97 154 SER A C 1
ATOM 1237 O O . SER A 1 154 ? -2.094 18.881 -4.997 1.00 55.97 154 SER A O 1
ATOM 1239 N N . GLY A 1 155 ? -1.660 17.258 -3.514 1.00 49.59 155 GLY A N 1
ATOM 1240 C CA . GLY A 1 155 ? -0.353 16.901 -4.042 1.00 49.59 155 GLY A CA 1
ATOM 1241 C C . GLY A 1 155 ? -0.375 15.499 -4.624 1.00 49.59 155 GLY A C 1
ATOM 1242 O O . GLY A 1 155 ? -0.174 14.531 -3.894 1.00 49.59 155 GLY A O 1
ATOM 1243 N N . ALA A 1 156 ? -0.495 15.400 -5.948 1.00 52.12 156 ALA A N 1
ATOM 1244 C CA . ALA A 1 156 ? 0.303 14.424 -6.681 1.00 52.12 156 ALA A CA 1
ATOM 1245 C C . ALA A 1 156 ? 1.769 14.842 -6.463 1.00 52.12 156 ALA A C 1
ATOM 1247 O O . ALA A 1 156 ? 2.344 15.583 -7.251 1.00 52.12 156 ALA A O 1
ATOM 1248 N N . SER A 1 157 ? 2.287 14.549 -5.273 1.00 56.62 157 SER A N 1
ATOM 1249 C CA . SER A 1 157 ? 3.612 14.975 -4.849 1.00 56.62 157 SER A CA 1
ATOM 1250 C C . SER A 1 157 ? 4.584 14.021 -5.510 1.00 56.62 157 SER A C 1
ATOM 1252 O O . SER A 1 157 ? 4.428 12.811 -5.352 1.00 56.62 157 SER A O 1
ATOM 1254 N N . ASP A 1 158 ? 5.551 14.534 -6.259 1.00 66.69 158 ASP A N 1
ATOM 1255 C CA . ASP A 1 158 ? 6.649 13.695 -6.715 1.00 66.69 158 ASP A CA 1
ATOM 1256 C C . ASP A 1 158 ? 7.388 13.179 -5.479 1.00 66.69 158 ASP A C 1
ATOM 1258 O O . ASP A 1 158 ? 7.884 13.951 -4.656 1.00 66.69 158 ASP A O 1
ATOM 1262 N N . ILE A 1 159 ? 7.369 11.860 -5.302 1.00 77.31 159 ILE A N 1
ATOM 1263 C CA . ILE A 1 159 ? 8.035 11.186 -4.197 1.00 77.31 159 ILE A CA 1
ATOM 1264 C C . ILE A 1 159 ? 9.407 10.759 -4.706 1.00 77.31 159 ILE A C 1
ATOM 1266 O O . ILE A 1 159 ? 9.517 9.959 -5.643 1.00 77.31 159 ILE A O 1
ATOM 1270 N N . GLU A 1 160 ? 10.454 11.269 -4.058 1.00 78.94 160 GLU A N 1
ATOM 1271 C CA . GLU A 1 160 ? 11.826 10.799 -4.241 1.00 78.94 160 GLU A CA 1
ATOM 1272 C C . GLU A 1 160 ? 11.968 9.386 -3.644 1.00 78.94 160 GLU A C 1
ATOM 1274 O O . GLU A 1 160 ? 12.461 9.189 -2.535 1.00 78.94 160 GLU A O 1
ATOM 1279 N N . ALA A 1 161 ? 11.488 8.384 -4.376 1.00 80.56 161 ALA A N 1
ATOM 1280 C CA . ALA A 1 161 ? 11.567 6.972 -4.024 1.00 80.56 161 ALA A CA 1
ATOM 1281 C C . ALA A 1 161 ? 12.392 6.207 -5.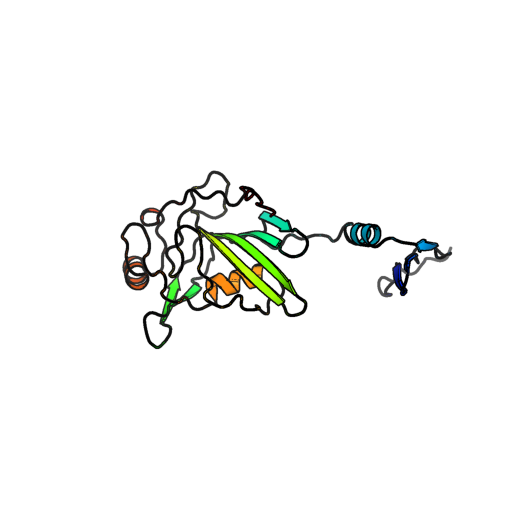062 1.00 80.56 161 ALA A C 1
ATOM 1283 O O . ALA A 1 161 ? 12.443 6.581 -6.233 1.00 80.56 161 ALA A O 1
ATOM 1284 N N . ARG A 1 162 ? 13.037 5.110 -4.647 1.00 79.25 162 ARG A N 1
ATOM 1285 C CA . ARG A 1 162 ? 13.800 4.240 -5.558 1.00 79.25 162 ARG A CA 1
ATOM 1286 C C . ARG A 1 162 ? 12.934 3.157 -6.188 1.00 79.25 162 ARG A C 1
ATOM 1288 O O . ARG A 1 162 ? 13.338 2.567 -7.185 1.00 79.25 162 ARG A O 1
ATOM 1295 N N . THR A 1 163 ? 11.786 2.856 -5.582 1.00 86.38 163 THR A N 1
ATOM 1296 C CA . THR A 1 163 ? 10.848 1.826 -6.041 1.00 86.38 163 THR A CA 1
ATOM 1297 C C . THR A 1 163 ? 9.403 2.293 -5.903 1.00 86.38 163 THR A C 1
ATOM 1299 O O . THR A 1 163 ? 9.090 3.142 -5.064 1.00 86.38 163 THR A O 1
ATOM 1302 N N . ALA A 1 164 ? 8.501 1.680 -6.675 1.00 87.94 164 ALA A N 1
ATOM 1303 C CA . ALA A 1 164 ? 7.067 1.937 -6.572 1.00 87.94 164 ALA A CA 1
ATOM 1304 C C . ALA A 1 164 ? 6.537 1.605 -5.167 1.00 87.94 164 ALA A C 1
ATOM 1306 O O . ALA A 1 164 ? 5.737 2.357 -4.609 1.00 87.94 164 ALA A O 1
ATOM 1307 N N . ARG A 1 165 ? 7.023 0.518 -4.552 1.00 90.19 165 ARG A N 1
ATOM 1308 C CA . ARG A 1 165 ? 6.671 0.168 -3.173 1.00 90.19 165 ARG A CA 1
ATOM 1309 C C . ARG A 1 165 ? 7.071 1.246 -2.167 1.00 90.19 165 ARG A C 1
ATOM 1311 O O . ARG A 1 165 ? 6.262 1.563 -1.302 1.00 90.19 165 ARG A O 1
ATOM 1318 N N . GLU A 1 166 ? 8.287 1.784 -2.254 1.00 88.62 166 GLU A N 1
ATOM 1319 C CA . GLU A 1 166 ? 8.738 2.858 -1.356 1.00 88.62 166 GLU A CA 1
ATOM 1320 C C . GLU A 1 166 ? 7.846 4.098 -1.489 1.00 88.62 166 GLU A C 1
ATOM 1322 O O . GLU A 1 166 ? 7.427 4.656 -0.479 1.00 88.62 166 GLU A O 1
ATOM 1327 N N . ALA A 1 167 ? 7.477 4.476 -2.719 1.00 89.31 167 ALA A N 1
ATOM 1328 C CA . ALA A 1 167 ? 6.556 5.585 -2.960 1.00 89.31 167 ALA A CA 1
ATOM 1329 C C . ALA A 1 167 ? 5.180 5.350 -2.309 1.00 89.31 167 ALA A C 1
ATOM 1331 O O . ALA A 1 167 ? 4.616 6.247 -1.683 1.00 89.31 167 ALA A O 1
ATOM 1332 N N . ILE A 1 168 ? 4.653 4.126 -2.411 1.00 90.44 168 ILE A N 1
ATOM 1333 C CA . ILE A 1 168 ? 3.391 3.727 -1.774 1.00 90.44 168 ILE A CA 1
ATOM 1334 C C . ILE A 1 168 ? 3.498 3.781 -0.246 1.00 90.44 168 ILE A C 1
ATOM 1336 O O . ILE A 1 168 ? 2.620 4.336 0.411 1.00 90.44 168 ILE A O 1
ATOM 1340 N N . GLU A 1 169 ? 4.552 3.203 0.335 1.00 89.06 169 GLU A N 1
ATOM 1341 C CA . GLU A 1 169 ? 4.748 3.182 1.789 1.00 89.06 169 GLU A CA 1
ATOM 1342 C C . GLU A 1 169 ? 4.911 4.606 2.343 1.00 89.06 169 GLU A C 1
ATOM 1344 O O . GLU A 1 169 ? 4.286 4.936 3.352 1.00 89.06 169 GLU A O 1
ATOM 1349 N N . PHE A 1 170 ? 5.643 5.479 1.644 1.00 87.06 170 PHE A N 1
ATOM 1350 C CA . PHE A 1 170 ? 5.769 6.897 1.987 1.00 87.06 170 PHE A CA 1
ATOM 1351 C C . PHE A 1 170 ? 4.412 7.620 1.961 1.00 87.06 170 PHE A C 1
ATOM 1353 O O . PHE A 1 170 ? 4.048 8.326 2.906 1.00 87.06 170 PHE A O 1
ATOM 1360 N N . ALA A 1 171 ? 3.625 7.412 0.903 1.00 86.69 171 ALA A N 1
ATOM 1361 C CA . ALA A 1 171 ? 2.308 8.026 0.758 1.00 86.69 171 ALA A CA 1
ATOM 1362 C C . ALA A 1 171 ? 1.316 7.580 1.851 1.00 86.69 171 ALA A C 1
ATOM 1364 O O . ALA A 1 171 ? 0.499 8.381 2.298 1.00 86.69 171 ALA A O 1
ATOM 1365 N N . ILE A 1 172 ? 1.390 6.323 2.305 1.00 86.25 172 ILE A N 1
ATOM 1366 C CA . ILE A 1 172 ? 0.494 5.792 3.345 1.00 86.25 172 ILE A CA 1
ATOM 1367 C C . ILE A 1 172 ? 0.959 6.189 4.754 1.00 86.25 172 ILE A C 1
ATOM 1369 O O . ILE A 1 172 ? 0.123 6.509 5.599 1.00 86.25 172 ILE A O 1
ATOM 1373 N N . PHE A 1 173 ? 2.262 6.120 5.042 1.00 83.94 173 PHE A N 1
ATOM 1374 C CA . PHE A 1 173 ? 2.768 6.163 6.421 1.00 83.94 173 PHE A CA 1
ATOM 1375 C C . PHE A 1 173 ? 3.535 7.433 6.786 1.00 83.94 173 PHE A C 1
ATOM 1377 O O . PHE A 1 173 ? 3.534 7.813 7.954 1.00 83.94 173 PHE A O 1
ATOM 1384 N N . GLU A 1 174 ? 4.177 8.093 5.826 1.00 78.31 174 GLU A N 1
ATOM 1385 C CA . GLU A 1 174 ? 5.020 9.268 6.096 1.00 78.31 174 GLU A CA 1
ATOM 1386 C C . GLU A 1 174 ? 4.323 10.586 5.748 1.00 78.31 174 GLU A C 1
ATOM 1388 O O . GLU A 1 174 ? 4.691 11.649 6.253 1.00 78.31 174 GLU A O 1
ATOM 1393 N N . THR A 1 175 ? 3.261 10.528 4.944 1.00 77.50 175 THR A N 1
ATOM 1394 C CA . THR A 1 175 ? 2.463 11.703 4.596 1.00 77.50 175 THR A CA 1
ATOM 1395 C C . THR A 1 175 ? 1.483 12.039 5.726 1.00 77.50 175 THR A C 1
ATOM 1397 O O . THR A 1 175 ? 0.651 11.204 6.086 1.00 77.50 175 THR A O 1
ATOM 1400 N N . PRO A 1 176 ? 1.524 13.258 6.303 1.00 76.81 176 PRO A N 1
ATOM 1401 C CA . PRO A 1 176 ? 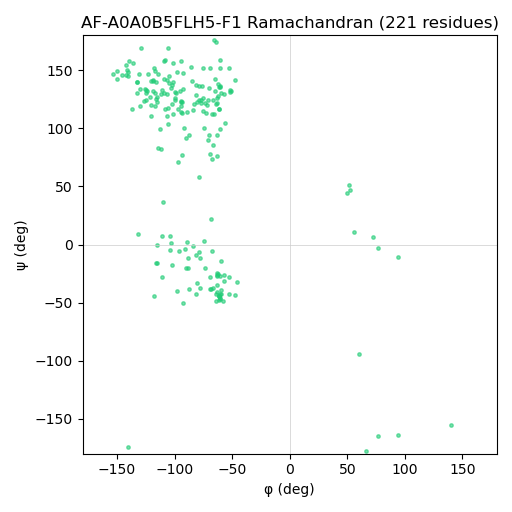0.577 13.644 7.339 1.00 76.81 176 PRO A CA 1
ATOM 1402 C C . PRO A 1 176 ? -0.858 13.636 6.815 1.00 76.81 176 PRO A C 1
ATOM 1404 O O . PRO A 1 176 ? -1.180 14.306 5.831 1.00 76.81 176 PRO A O 1
ATOM 1407 N N . PHE A 1 177 ? -1.747 12.948 7.523 1.00 74.50 177 PHE A N 1
ATOM 1408 C CA . PHE A 1 177 ? -3.156 12.934 7.178 1.00 74.50 177 PHE A CA 1
ATOM 1409 C C . PHE A 1 177 ? -3.783 14.293 7.511 1.00 74.50 177 PHE A C 1
ATOM 1411 O O . PHE A 1 177 ? -3.816 14.733 8.667 1.00 74.50 177 PHE A O 1
ATOM 1418 N N . ASN A 1 178 ? -4.323 14.955 6.488 1.00 68.56 178 ASN A N 1
ATOM 1419 C CA . ASN A 1 178 ? -5.314 16.018 6.668 1.00 68.56 178 ASN A CA 1
ATOM 1420 C C . ASN A 1 178 ? -6.604 15.443 7.297 1.00 68.56 178 ASN A C 1
ATOM 1422 O O . ASN A 1 178 ? -6.717 14.238 7.484 1.00 68.56 178 ASN A O 1
ATOM 1426 N N . THR A 1 179 ? -7.582 16.271 7.645 1.00 65.56 179 THR A N 1
ATOM 1427 C CA . THR A 1 179 ? -8.805 15.832 8.351 1.00 65.56 179 THR A CA 1
ATOM 1428 C C . THR A 1 179 ? -10.059 15.888 7.484 1.00 65.56 179 THR A C 1
ATOM 1430 O O . THR A 1 179 ? -11.141 16.210 7.966 1.00 65.56 179 THR A O 1
ATOM 1433 N N . HIS A 1 180 ? -9.934 15.570 6.191 1.00 70.19 180 HIS A N 1
ATOM 1434 C CA . HIS A 1 180 ? -11.063 15.611 5.253 1.00 70.19 180 HIS A CA 1
ATOM 1435 C C . HIS A 1 180 ? -12.083 14.509 5.576 1.00 70.19 180 HIS A C 1
ATOM 1437 O O . HIS A 1 180 ? -13.286 14.751 5.524 1.00 70.19 180 HIS A O 1
ATOM 1443 N N . ASN A 1 181 ? -11.598 13.328 5.973 1.00 75.88 181 ASN A N 1
ATOM 1444 C CA . ASN A 1 181 ? -12.388 12.322 6.679 1.00 75.88 181 ASN A CA 1
ATOM 1445 C C . ASN A 1 181 ? -11.682 11.975 7.993 1.00 75.88 181 ASN A C 1
ATOM 1447 O O . ASN A 1 181 ? -10.479 11.734 8.004 1.00 75.88 181 ASN A O 1
ATOM 1451 N N . ASN A 1 182 ? -12.405 11.960 9.107 1.00 83.56 182 ASN A N 1
ATOM 1452 C CA . ASN A 1 182 ? -11.840 11.635 10.421 1.00 83.56 182 ASN A CA 1
ATOM 1453 C C . ASN A 1 182 ? -12.683 10.605 11.178 1.00 83.56 182 ASN A C 1
ATOM 1455 O O . ASN A 1 182 ? -12.463 10.395 12.367 1.00 83.56 182 ASN A O 1
ATOM 1459 N N . ILE A 1 183 ? -13.677 10.006 10.520 1.00 87.06 183 ILE A N 1
ATOM 1460 C CA . ILE A 1 183 ? -14.573 9.023 11.123 1.00 87.06 183 ILE A CA 1
ATOM 1461 C C . ILE A 1 183 ? -14.007 7.626 10.867 1.00 87.06 183 ILE A C 1
ATOM 1463 O O . ILE A 1 183 ? -13.580 7.310 9.763 1.00 87.06 183 ILE A O 1
ATOM 1467 N N . CYS A 1 184 ? -13.974 6.802 11.909 1.00 86.00 184 CYS A N 1
ATOM 1468 C CA . CYS A 1 184 ? -13.268 5.530 11.933 1.00 86.00 184 CYS A CA 1
ATOM 1469 C C . CYS A 1 184 ? -14.145 4.404 12.501 1.00 86.00 184 CYS A C 1
ATOM 1471 O O . CYS A 1 184 ? -14.697 4.509 13.604 1.00 86.00 184 CYS A O 1
ATOM 1473 N N . GLY A 1 185 ? -14.193 3.288 11.766 1.00 87.38 185 GLY A N 1
ATOM 1474 C CA . GLY A 1 185 ? -14.839 2.039 12.173 1.00 87.38 185 GLY A CA 1
ATOM 1475 C C . GLY A 1 185 ? -16.365 2.116 12.314 1.00 87.38 185 GLY A C 1
ATOM 1476 O O . GLY A 1 185 ? -16.996 3.146 12.108 1.00 87.38 185 GLY A O 1
ATOM 1477 N N . LYS A 1 186 ? -16.974 1.004 12.736 1.00 91.06 186 LYS A N 1
ATOM 1478 C CA . LYS A 1 186 ? -18.436 0.844 12.876 1.00 91.06 186 LYS A CA 1
ATOM 1479 C C . LYS A 1 186 ? -19.078 1.779 13.898 1.00 91.06 186 LYS A C 1
ATOM 1481 O O . LYS A 1 186 ? -20.277 2.026 13.850 1.00 91.06 186 LYS A O 1
ATOM 1486 N N . ALA A 1 187 ? -18.296 2.231 14.875 1.00 88.75 187 ALA A N 1
ATOM 1487 C CA . ALA A 1 187 ? -18.767 3.107 15.941 1.00 88.75 187 ALA A CA 1
ATOM 1488 C C . ALA A 1 187 ? -18.765 4.591 15.537 1.00 88.75 187 ALA A C 1
ATOM 1490 O O . ALA A 1 187 ? -19.150 5.422 16.356 1.00 88.75 187 ALA A O 1
ATOM 1491 N N . ASN A 1 188 ? -18.323 4.917 14.313 1.00 89.06 188 ASN A N 1
ATOM 1492 C CA . ASN A 1 188 ? -18.218 6.278 13.793 1.00 89.06 188 ASN A CA 1
ATOM 1493 C C . ASN A 1 188 ? -17.490 7.233 14.756 1.00 89.06 188 ASN A C 1
ATOM 1495 O O . ASN A 1 188 ? -17.939 8.348 15.020 1.00 89.06 188 ASN A O 1
ATOM 1499 N N . LEU A 1 189 ? -16.370 6.773 15.320 1.00 90.38 189 LEU A N 1
ATOM 1500 C CA . LEU A 1 189 ? -15.559 7.564 16.246 1.00 90.38 189 LEU A CA 1
ATOM 1501 C C . LEU A 1 189 ? -14.578 8.440 15.472 1.00 90.38 189 LEU A C 1
ATOM 1503 O O . LEU A 1 189 ? -14.137 8.053 14.394 1.00 90.38 189 LEU A O 1
ATOM 1507 N N . SER A 1 190 ? -14.170 9.575 16.047 1.00 90.75 190 SER A N 1
ATOM 1508 C CA . SER A 1 190 ? -12.998 10.282 15.524 1.00 90.75 190 SER A CA 1
ATOM 1509 C C . SER A 1 190 ? -11.760 9.381 15.605 1.00 90.75 190 SER A C 1
ATOM 1511 O O . SER A 1 190 ? -11.681 8.547 16.514 1.00 90.75 190 SER A O 1
ATOM 1513 N N . PHE A 1 191 ? -10.766 9.561 14.729 1.00 90.69 191 PHE A N 1
ATOM 1514 C CA . PHE A 1 191 ? -9.530 8.769 14.794 1.00 90.69 191 PHE A CA 1
ATOM 1515 C C . PHE A 1 191 ? -8.887 8.807 16.188 1.00 90.69 191 PHE A C 1
ATOM 1517 O O . PHE A 1 191 ? -8.519 7.770 16.731 1.00 90.69 191 PHE A O 1
ATOM 1524 N N . GLN A 1 192 ? -8.838 9.982 16.823 1.00 91.06 192 GLN A N 1
ATOM 1525 C CA . GLN A 1 192 ? -8.304 10.136 18.179 1.00 91.06 192 GLN A CA 1
ATOM 1526 C C . GLN A 1 192 ? -9.102 9.333 19.219 1.00 91.06 192 GLN A C 1
ATOM 1528 O O . GLN A 1 192 ? -8.511 8.670 20.068 1.00 91.06 192 GLN A O 1
ATOM 1533 N N . ALA A 1 193 ? -10.436 9.362 19.159 1.00 92.06 193 ALA A N 1
ATOM 1534 C CA . ALA A 1 193 ? -11.276 8.603 20.084 1.00 92.06 193 ALA A CA 1
ATOM 1535 C C . ALA A 1 193 ? -11.173 7.088 19.836 1.00 92.06 193 ALA A C 1
ATOM 1537 O O . ALA A 1 193 ? -11.135 6.305 20.787 1.00 92.06 193 ALA A O 1
ATOM 1538 N N . PHE A 1 194 ? -11.087 6.670 18.570 1.00 93.25 194 PHE A N 1
ATOM 1539 C CA . PHE A 1 194 ? -10.840 5.280 18.194 1.00 93.25 194 PHE A CA 1
ATOM 1540 C C . PHE A 1 194 ? -9.480 4.805 18.724 1.00 93.25 194 PHE A C 1
ATOM 1542 O O . PHE A 1 194 ? -9.404 3.762 19.377 1.00 93.25 194 PHE A O 1
ATOM 1549 N N . HIS A 1 195 ? -8.430 5.607 18.514 1.00 93.44 195 HIS A N 1
ATOM 1550 C CA . HIS A 1 195 ? -7.073 5.349 18.992 1.00 93.44 195 HIS A CA 1
ATOM 1551 C C . HIS A 1 195 ? -7.030 5.200 20.512 1.00 93.44 195 HIS A C 1
ATOM 1553 O O . HIS A 1 195 ? -6.525 4.194 21.000 1.00 93.44 195 HIS A O 1
ATOM 1559 N N . GLN A 1 196 ? -7.636 6.127 21.259 1.00 93.75 196 GLN A N 1
ATOM 1560 C CA . GLN A 1 196 ? -7.703 6.063 22.723 1.00 93.75 196 GLN A CA 1
ATOM 1561 C C . GLN A 1 196 ? -8.449 4.819 23.217 1.00 93.75 196 GLN A C 1
ATOM 1563 O O . GLN A 1 196 ? -7.991 4.140 24.135 1.00 93.75 196 GLN A O 1
ATOM 1568 N N . LYS A 1 197 ? -9.587 4.493 22.595 1.00 95.19 197 LYS A N 1
ATOM 1569 C CA . LYS A 1 197 ? -10.421 3.346 22.977 1.00 95.19 197 LYS A CA 1
ATOM 1570 C C . LYS A 1 197 ? -9.734 2.005 22.717 1.00 95.19 197 LYS A C 1
ATOM 1572 O O . LYS A 1 197 ? -9.919 1.065 23.488 1.00 95.19 197 LYS A O 1
ATOM 1577 N N . HIS A 1 198 ? -8.979 1.904 21.627 1.00 94.44 198 HIS A N 1
ATOM 1578 C CA . HIS A 1 198 ? -8.376 0.653 21.164 1.00 94.44 198 HIS A CA 1
ATOM 1579 C C . HIS A 1 198 ? -6.851 0.611 21.298 1.00 94.44 198 HIS A C 1
ATOM 1581 O O . HIS A 1 198 ? -6.233 -0.354 20.854 1.00 94.44 198 HIS A O 1
ATOM 1587 N N . GLN A 1 199 ? -6.254 1.619 21.941 1.00 92.69 199 GLN A N 1
ATOM 1588 C CA . GLN A 1 199 ? -4.817 1.735 22.206 1.00 92.69 199 GLN A CA 1
ATOM 1589 C C . GLN A 1 199 ? -3.970 1.558 20.934 1.00 92.69 199 GLN A C 1
ATOM 1591 O O . GLN A 1 199 ? -3.028 0.773 20.906 1.00 92.69 199 GLN A O 1
ATOM 1596 N N . GLY A 1 200 ? -4.362 2.234 19.849 1.00 88.88 200 GLY A N 1
ATOM 1597 C CA . GLY A 1 200 ? -3.663 2.169 18.558 1.00 88.88 200 GLY A CA 1
ATOM 1598 C C . GLY A 1 200 ? -3.824 0.860 17.774 1.00 88.88 200 GLY A C 1
ATOM 1599 O O . GLY A 1 200 ? -3.186 0.692 16.735 1.00 88.88 200 GLY A O 1
ATOM 1600 N N . ARG A 1 201 ? -4.673 -0.071 18.227 1.00 91.75 201 ARG A N 1
ATOM 1601 C CA . ARG A 1 201 ? -4.969 -1.324 17.514 1.00 91.75 201 ARG A CA 1
ATOM 1602 C C . ARG A 1 201 ? -6.212 -1.221 16.639 1.00 91.75 201 ARG A C 1
ATOM 1604 O O . ARG A 1 201 ? -7.128 -0.451 16.919 1.00 91.75 201 ARG A O 1
ATOM 1611 N N . PHE A 1 202 ? -6.290 -2.109 15.649 1.00 91.06 202 PHE A N 1
ATOM 1612 C CA . PHE A 1 202 ? -7.424 -2.234 14.729 1.00 91.06 202 PHE A CA 1
ATOM 1613 C C . PHE A 1 202 ? -8.180 -3.550 14.959 1.00 91.06 202 PHE A C 1
ATOM 1615 O O . PHE A 1 202 ? -7.948 -4.542 14.264 1.00 91.06 202 PHE A O 1
ATOM 1622 N N . PRO A 1 203 ? -9.084 -3.620 15.951 1.00 92.94 203 PRO A N 1
ATOM 1623 C CA . PRO A 1 203 ? -9.885 -4.818 16.157 1.00 92.94 203 PRO A CA 1
ATOM 1624 C C . PRO A 1 203 ? -10.862 -5.007 14.991 1.00 92.94 203 PRO A C 1
ATOM 1626 O O . PRO A 1 203 ? -11.828 -4.259 14.870 1.00 92.94 203 PRO A O 1
ATOM 1629 N N . PHE A 1 204 ? -10.667 -6.049 14.174 1.00 93.50 204 PHE A N 1
ATOM 1630 C CA . PHE A 1 204 ? -11.497 -6.337 12.989 1.00 93.50 204 PHE A CA 1
ATOM 1631 C C . PHE A 1 204 ? -13.008 -6.393 13.268 1.00 93.50 204 PHE A C 1
ATOM 1633 O O . PHE A 1 204 ? -13.814 -6.082 12.396 1.00 93.50 204 PHE A O 1
ATOM 1640 N N . SER A 1 205 ? -13.424 -6.742 14.491 1.00 93.75 205 SER A N 1
ATOM 1641 C CA . SER A 1 205 ? -14.842 -6.719 14.879 1.00 93.75 205 SER A CA 1
ATOM 1642 C C . SER A 1 205 ? -15.456 -5.313 14.831 1.00 93.75 205 SER A C 1
ATOM 1644 O O . SER A 1 205 ? -16.658 -5.187 14.584 1.00 93.75 205 SER A O 1
ATOM 1646 N N . GLN A 1 206 ? -14.637 -4.273 15.010 1.00 94.44 206 GLN A N 1
ATOM 1647 C CA . GLN A 1 206 ? -15.013 -2.858 15.008 1.00 94.44 206 GLN A CA 1
ATOM 1648 C C . GLN A 1 206 ? -14.793 -2.170 13.654 1.00 94.44 206 GLN A C 1
ATOM 1650 O O . GLN A 1 206 ? -15.164 -1.008 13.516 1.00 94.44 206 GLN A O 1
ATOM 1655 N N . LEU A 1 207 ? -14.206 -2.849 12.667 1.00 94.00 207 LEU A N 1
ATOM 1656 C CA . LEU A 1 207 ? -13.954 -2.283 11.340 1.00 94.00 207 LEU A CA 1
ATOM 1657 C C . LEU A 1 207 ? -15.103 -2.591 10.383 1.00 94.00 207 LEU A C 1
ATOM 1659 O O . LEU A 1 207 ? -15.733 -3.651 10.482 1.00 94.00 207 LEU A O 1
ATOM 1663 N N . ASN A 1 208 ? -15.361 -1.680 9.447 1.00 93.50 208 ASN A N 1
ATOM 1664 C CA . ASN A 1 208 ? -16.309 -1.910 8.364 1.00 93.50 208 ASN A CA 1
ATOM 1665 C C . ASN A 1 208 ? -15.724 -2.940 7.399 1.00 93.50 208 ASN A C 1
ATOM 1667 O O . ASN A 1 208 ? -14.542 -2.890 7.069 1.00 93.50 208 ASN A O 1
ATOM 1671 N N . ARG A 1 209 ? -16.538 -3.911 6.982 1.00 95.00 209 ARG A N 1
ATOM 1672 C CA . ARG A 1 209 ? -16.151 -4.831 5.910 1.00 95.00 209 ARG A CA 1
ATOM 1673 C C . ARG A 1 209 ? -16.350 -4.101 4.587 1.00 95.00 209 ARG A C 1
ATOM 1675 O O . ARG A 1 209 ? -17.397 -3.487 4.416 1.00 95.00 209 ARG A O 1
ATOM 1682 N N . VAL A 1 210 ? -15.390 -4.228 3.681 1.00 94.12 210 VAL A N 1
ATOM 1683 C CA . VAL A 1 210 ? -15.470 -3.649 2.336 1.00 94.12 210 VAL A CA 1
ATOM 1684 C C . VAL A 1 210 ? -15.713 -4.754 1.316 1.00 94.12 210 VAL A C 1
ATOM 1686 O O . VAL A 1 210 ? -15.186 -5.865 1.459 1.00 94.12 210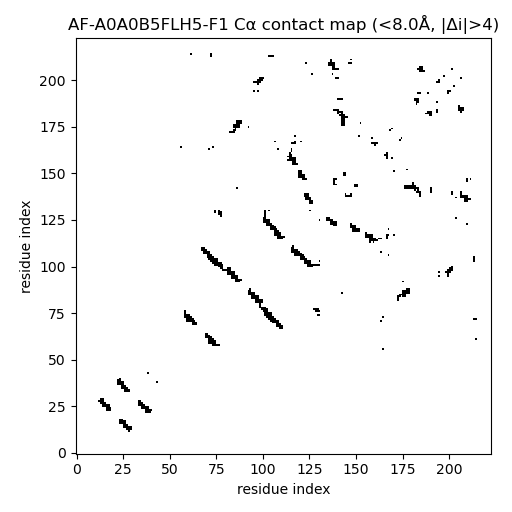 VAL A O 1
ATOM 1689 N N . ASP A 1 211 ? -16.539 -4.468 0.313 1.00 91.69 211 ASP A N 1
ATOM 1690 C CA . ASP A 1 211 ? -16.759 -5.357 -0.829 1.00 91.69 211 ASP A CA 1
ATOM 1691 C C . ASP A 1 211 ? -15.867 -4.904 -1.983 1.00 91.69 211 ASP A C 1
ATOM 1693 O O . ASP A 1 211 ? -16.301 -4.274 -2.942 1.00 91.69 211 ASP A O 1
ATOM 1697 N N . TRP A 1 212 ? -14.566 -5.136 -1.813 1.00 92.38 212 TRP A N 1
ATOM 1698 C CA . TRP A 1 212 ? -13.546 -4.703 -2.755 1.00 92.38 212 TRP A CA 1
ATOM 1699 C C . TRP A 1 212 ? -12.763 -5.901 -3.277 1.00 92.38 212 TRP A C 1
ATOM 1701 O O . TRP A 1 212 ? -12.206 -6.679 -2.498 1.00 92.38 212 TRP A O 1
ATOM 1711 N N . ASN A 1 213 ? -12.688 -6.027 -4.601 1.00 89.94 213 ASN A N 1
ATOM 1712 C CA . ASN A 1 213 ? -11.812 -6.980 -5.261 1.00 89.94 213 ASN A CA 1
ATOM 1713 C C . ASN A 1 213 ? -10.611 -6.241 -5.879 1.00 89.94 213 ASN A C 1
ATOM 1715 O O . ASN A 1 213 ? -10.745 -5.628 -6.939 1.00 89.94 213 ASN A O 1
ATOM 1719 N N . PRO A 1 214 ? -9.416 -6.311 -5.266 1.00 85.94 214 PRO A N 1
ATOM 1720 C CA . PRO A 1 214 ? -8.240 -5.604 -5.769 1.00 85.94 214 PRO A CA 1
ATOM 1721 C C . PRO A 1 214 ? -7.808 -6.092 -7.160 1.00 85.94 214 PRO A C 1
ATOM 1723 O O . PRO A 1 214 ? -7.209 -5.320 -7.902 1.00 85.94 214 PRO A O 1
ATOM 1726 N N . LEU A 1 215 ? -8.124 -7.346 -7.516 1.00 85.25 215 LEU A N 1
ATOM 1727 C CA . LEU A 1 215 ? -7.739 -7.989 -8.779 1.00 85.25 215 LEU A CA 1
ATOM 1728 C C . LEU A 1 215 ? -8.777 -7.812 -9.890 1.00 85.25 215 LEU A C 1
ATOM 1730 O O . LEU A 1 215 ? -8.566 -8.284 -11.009 1.00 85.25 215 LEU A O 1
ATOM 1734 N N . GLU A 1 216 ? -9.913 -7.182 -9.595 1.00 82.56 216 GLU A N 1
ATOM 1735 C CA . GLU A 1 216 ? -10.886 -6.869 -10.626 1.00 82.56 216 GLU A CA 1
ATOM 1736 C C . GLU A 1 216 ? -10.281 -5.841 -11.581 1.00 82.56 216 GLU A C 1
ATOM 1738 O O . GLU A 1 216 ? -9.797 -4.776 -11.175 1.00 82.56 216 GLU A O 1
ATOM 1743 N N . LYS A 1 217 ? -10.269 -6.192 -12.870 1.00 65.62 217 LYS A N 1
ATOM 1744 C CA . LYS A 1 217 ? -9.880 -5.250 -13.911 1.00 65.62 217 LYS A CA 1
ATOM 1745 C C . LYS A 1 217 ? -10.899 -4.128 -13.899 1.00 65.62 217 LYS A C 1
ATOM 1747 O O . LYS A 1 217 ? -12.082 -4.377 -14.109 1.00 65.62 217 LYS A O 1
ATOM 1752 N N . GLU A 1 218 ? -10.431 -2.905 -13.681 1.00 59.75 218 GLU A N 1
ATOM 1753 C CA . GLU A 1 218 ? -11.270 -1.743 -13.941 1.00 59.75 218 GLU A CA 1
ATOM 1754 C C . GLU A 1 218 ? -11.689 -1.814 -15.408 1.00 59.75 218 GLU A C 1
ATOM 1756 O O . GLU A 1 218 ? -10.850 -2.050 -16.287 1.00 59.75 218 GLU A O 1
ATOM 1761 N N . ALA A 1 219 ? -12.994 -1.691 -15.666 1.00 50.66 219 ALA A N 1
ATOM 1762 C CA . ALA A 1 219 ? -13.487 -1.468 -17.012 1.00 50.66 219 ALA A CA 1
ATOM 1763 C C . ALA A 1 219 ? -12.774 -0.210 -17.502 1.00 50.66 219 ALA A C 1
ATOM 1765 O O . ALA A 1 219 ? -13.014 0.888 -17.007 1.00 50.66 219 ALA A O 1
ATOM 1766 N N . ARG A 1 220 ? -11.780 -0.399 -18.371 1.00 47.84 220 ARG A N 1
ATOM 1767 C CA . ARG A 1 220 ? -11.011 0.708 -18.910 1.00 47.84 220 ARG A CA 1
ATOM 1768 C C . ARG A 1 220 ? -11.963 1.450 -19.836 1.00 47.84 220 ARG A C 1
ATOM 1770 O O . ARG A 1 220 ? -12.111 1.058 -20.992 1.00 47.84 220 ARG A O 1
ATOM 1777 N N . ASP A 1 221 ? -12.618 2.481 -19.316 1.00 39.84 221 ASP A N 1
ATOM 1778 C CA . ASP A 1 221 ? -13.250 3.517 -20.124 1.00 39.84 221 ASP A CA 1
ATOM 1779 C C . ASP A 1 221 ? -12.120 4.290 -20.815 1.00 39.84 221 ASP A C 1
ATOM 1781 O O . ASP A 1 221 ? -11.726 5.384 -20.420 1.00 39.84 221 ASP A O 1
ATOM 1785 N N . PHE A 1 222 ? -11.522 3.648 -21.819 1.00 36.50 222 PHE A N 1
ATOM 1786 C CA . PHE A 1 222 ? -10.667 4.293 -22.795 1.00 36.50 222 PHE A CA 1
ATOM 1787 C C . PHE A 1 222 ? -11.576 5.144 -23.681 1.00 36.50 222 PHE A C 1
ATOM 1789 O O . PHE A 1 222 ? -12.115 4.653 -24.674 1.00 36.50 222 PHE A O 1
ATOM 1796 N N . TYR A 1 223 ? -11.777 6.394 -23.277 1.00 33.19 223 TYR A N 1
ATOM 1797 C CA . TYR A 1 223 ? -12.205 7.468 -24.168 1.00 33.19 223 TYR A CA 1
ATOM 1798 C C . TYR A 1 223 ? -10.987 8.273 -24.609 1.00 33.19 223 TYR A C 1
ATOM 1800 O O . TYR A 1 223 ? -10.136 8.574 -23.739 1.00 33.19 223 TYR A O 1
#

pLDDT: mean 78.69, std 15.71, range [32.31, 95.69]

Organism: NCBI:txid483547

Mean predicted aligned error: 13.51 Å

Solvent-accessible surface area (backbone atoms only — not comparable to full-atom values): 13290 Å² total; per-residue (Å²): 137,82,81,77,79,90,63,96,81,64,90,75,75,48,68,51,78,50,78,54,100,89,49,35,37,40,35,38,49,82,49,98,69,69,46,78,42,84,44,56,73,74,55,52,65,51,58,80,68,67,81,74,85,77,71,70,58,89,44,56,74,48,75,47,70,82,87,67,47,33,42,40,30,33,48,47,58,45,55,95,55,67,43,64,41,35,40,39,89,57,101,56,71,44,80,42,65,28,51,50,62,14,31,43,38,41,34,36,35,32,77,53,100,80,26,35,31,54,76,43,41,34,39,31,27,39,81,67,77,65,91,54,96,87,55,71,37,21,32,56,65,44,52,24,37,56,73,41,41,47,68,71,69,98,47,72,48,73,31,86,38,95,44,74,66,52,37,52,51,40,61,70,50,71,46,68,32,56,62,89,32,39,59,23,43,72,79,61,28,44,41,68,58,43,31,67,75,46,73,25,47,75,60,68,90,48,34,40,75,48,99,75,66,89,84,59,76,72,83,77,82,81,121